Protein AF-A0A7G7WC50-F1 (afdb_monomer_lite)

Organism: NCBI:txid2761579

pLDDT: mean 79.49, std 15.8, range [27.36, 96.06]

Foldseek 3Di:
DPPVVVVVVVVCVFVVVQVLPAAWWWFAFQQAIWIWGDHPFKIWIFGAHLVRHTDPDDIDIDGFDDWGDAPQKIWGKHWDPDPPIWIDTWIWHPRDGQFKIWIADCPPPQTHRDPVVSSVVVNPDPDDGDGFMITHPVNLVVLVVWAALVPADLVLVLQLLLQLLVVLLSVVVSCVVPVPVPDNPRCSLRSSLVSCVVSRHRSSDHPVSVVVSCVVNDDPVRSVVSSVVSNDD

Radius of gyration: 19.56 Å; chains: 1; bounding box: 42×51×47 Å

Secondary structure (DSSP, 8-state):
--HHHHHHHHHHHHHHHHHHT-EEEEEEETTEEEEEEE-SSEEEEEEB-TTSPBPSSPPEEEE-SEEEEETTEEEEEEE-SSTTT-EEEEEEEEEETTTEEEEEE-TTT--BSSHHHHHHHHHH--SPP--EEEEEGGGHHHHHTSBPGGG--HHHHHHHHHHHHHHHHHHHHHHHHHT-TTSHHHHHHHHHHHHHHHTTB-----HHHHHHHHHHH--HHHHHHHHHHHS--

Sequence (233 aa):
MRIVGTILVVLLAHVSQAQGVRGTWYLIHRSGLVQFTIGADSLLSKRLFPDFSPKQEPPTANGYEQIVSVANRQLIISRSRKEPAAYAAVTLFDVVPGRHFKMAWNAPDTTAASVAALVQLHAQDRRPLFGYYYFHHDYIDALRKMKAPETMTKPDFDAFLTQYANRLKESAETFRKYNYGYVAATYNFELLVQALFEQGYNPLQNVRTMETLFKRFYDEQGLEDALKARMKP

Structure (mmCIF, N/CA/C/O backbone):
data_AF-A0A7G7WC50-F1
#
_entry.id   AF-A0A7G7WC50-F1
#
loop_
_atom_site.group_PDB
_atom_site.id
_atom_site.type_symbol
_atom_site.label_atom_id
_atom_site.label_alt_id
_atom_site.label_comp_id
_atom_site.label_asym_id
_atom_site.label_entity_id
_atom_site.label_seq_id
_atom_site.pdbx_PDB_ins_code
_atom_site.Cartn_x
_atom_site.Cartn_y
_atom_site.Cartn_z
_atom_site.occupancy
_atom_site.B_iso_or_equiv
_atom_site.auth_seq_id
_atom_site.auth_comp_id
_atom_site.auth_asym_id
_atom_site.auth_atom_id
_atom_site.pdbx_PDB_model_num
ATOM 1 N N . MET A 1 1 ? 19.553 -36.828 -18.305 1.00 39.88 1 MET A N 1
ATOM 2 C CA . MET A 1 1 ? 18.301 -36.209 -18.809 1.00 39.88 1 MET A CA 1
ATOM 3 C C . MET A 1 1 ? 17.421 -35.576 -17.707 1.00 39.88 1 MET A C 1
ATOM 5 O O . MET A 1 1 ? 16.208 -35.560 -17.837 1.00 39.88 1 MET A O 1
ATOM 9 N N . ARG A 1 2 ? 17.997 -35.011 -16.627 1.00 37.81 2 ARG A N 1
ATOM 10 C CA . ARG A 1 2 ? 17.245 -34.355 -15.524 1.00 37.81 2 ARG A CA 1
ATOM 11 C C . ARG A 1 2 ? 17.432 -32.831 -15.442 1.00 37.81 2 ARG A C 1
ATOM 13 O O . ARG A 1 2 ? 16.717 -32.176 -14.703 1.00 37.81 2 ARG A O 1
ATOM 20 N N . ILE A 1 3 ? 18.357 -32.267 -16.220 1.00 41.16 3 ILE A N 1
ATOM 21 C CA . ILE A 1 3 ? 18.714 -30.836 -16.168 1.00 41.16 3 ILE A CA 1
ATOM 22 C C . ILE A 1 3 ? 17.702 -29.971 -16.946 1.00 41.16 3 ILE A C 1
ATOM 24 O O . ILE A 1 3 ? 17.399 -28.855 -16.539 1.00 41.16 3 ILE A O 1
ATOM 28 N N . VAL A 1 4 ? 17.100 -30.511 -18.013 1.00 37.00 4 VAL A N 1
ATOM 29 C CA . VAL A 1 4 ? 16.141 -29.780 -18.866 1.00 37.00 4 VAL A CA 1
ATOM 30 C C . VAL A 1 4 ? 14.801 -29.536 -18.151 1.00 37.00 4 VAL A C 1
ATOM 32 O O . VAL A 1 4 ? 14.202 -28.479 -18.319 1.00 37.00 4 VAL A O 1
ATOM 35 N N . GLY A 1 5 ? 14.362 -30.464 -17.290 1.00 27.36 5 GLY A N 1
ATOM 36 C CA . GLY A 1 5 ? 13.105 -30.332 -16.541 1.00 27.36 5 GLY A CA 1
ATOM 37 C C . GLY A 1 5 ? 13.142 -29.229 -15.480 1.00 27.36 5 GLY A C 1
ATOM 38 O O . GLY A 1 5 ? 12.196 -28.457 -15.363 1.00 27.36 5 GLY A O 1
ATOM 39 N N . THR A 1 6 ? 14.254 -29.091 -14.752 1.00 39.50 6 THR A N 1
ATOM 40 C CA . THR A 1 6 ? 14.395 -28.059 -13.713 1.00 39.50 6 THR A CA 1
ATOM 41 C C . THR A 1 6 ? 14.490 -26.658 -14.316 1.00 39.50 6 THR A C 1
ATOM 43 O O . THR A 1 6 ? 13.878 -25.731 -13.796 1.00 39.50 6 THR A O 1
ATOM 46 N N . ILE A 1 7 ? 15.183 -26.499 -15.450 1.00 42.09 7 ILE A N 1
ATOM 47 C CA . ILE A 1 7 ? 15.275 -25.213 -16.161 1.00 42.09 7 ILE A CA 1
ATOM 48 C C . ILE A 1 7 ? 13.899 -24.785 -16.694 1.00 42.09 7 ILE A C 1
ATOM 50 O O . ILE A 1 7 ? 13.535 -23.620 -16.553 1.00 42.09 7 ILE A O 1
ATOM 54 N N . LEU A 1 8 ? 13.099 -25.720 -17.224 1.00 29.66 8 LEU A N 1
ATOM 55 C CA . LEU A 1 8 ? 11.753 -25.429 -17.726 1.00 29.66 8 LEU A CA 1
ATOM 56 C C . LEU A 1 8 ? 10.783 -25.027 -16.601 1.00 29.66 8 LEU A C 1
ATOM 58 O O . LEU A 1 8 ? 10.007 -24.093 -16.774 1.00 29.66 8 LEU A O 1
ATOM 62 N N . VAL A 1 9 ? 10.858 -25.673 -15.431 1.00 37.97 9 VAL A N 1
ATOM 63 C CA . VAL A 1 9 ? 10.029 -25.331 -14.258 1.00 37.97 9 VAL A CA 1
ATOM 64 C C . VAL A 1 9 ? 10.443 -23.989 -13.649 1.00 37.97 9 VAL A C 1
ATOM 66 O O . VAL A 1 9 ? 9.578 -23.199 -13.277 1.00 37.97 9 VAL A O 1
ATOM 69 N N . VAL A 1 10 ? 11.743 -23.681 -13.600 1.00 40.81 10 VAL A N 1
ATOM 70 C CA . VAL A 1 10 ? 12.234 -22.373 -13.137 1.00 40.81 10 VAL A CA 1
ATOM 71 C C . VAL A 1 10 ? 11.818 -21.264 -14.109 1.00 40.81 10 VAL A C 1
ATOM 73 O O . VAL A 1 10 ? 11.329 -20.232 -13.658 1.00 40.81 10 VAL A O 1
ATOM 76 N N . LEU A 1 11 ? 11.915 -21.481 -15.426 1.00 31.39 11 LEU A N 1
ATOM 77 C CA . LEU A 1 11 ? 11.440 -20.528 -16.438 1.00 31.39 11 LEU A CA 1
ATOM 78 C C . LEU A 1 11 ? 9.918 -20.337 -16.388 1.00 31.39 11 LEU A C 1
ATOM 80 O O . LEU A 1 11 ? 9.457 -19.199 -16.391 1.00 31.39 11 LEU A O 1
ATOM 84 N N . LEU A 1 12 ? 9.133 -21.411 -16.263 1.00 34.88 12 LEU A N 1
ATOM 85 C CA . LEU A 1 12 ? 7.674 -21.326 -16.126 1.00 34.88 12 LEU A CA 1
ATOM 86 C C . LEU A 1 12 ? 7.254 -20.627 -14.827 1.00 34.88 12 LEU A C 1
ATOM 88 O O . LEU A 1 12 ? 6.297 -19.859 -14.847 1.00 34.88 12 LEU A O 1
ATOM 92 N N . ALA A 1 13 ? 7.983 -20.816 -13.723 1.00 39.16 13 ALA A N 1
ATOM 93 C CA . ALA A 1 13 ? 7.735 -20.097 -12.474 1.00 39.16 13 ALA A CA 1
ATOM 94 C C . ALA A 1 13 ? 8.045 -18.592 -12.594 1.00 39.16 13 ALA A C 1
ATOM 96 O O . ALA A 1 13 ? 7.267 -17.775 -12.108 1.00 39.16 13 ALA A O 1
ATOM 97 N N . HIS A 1 14 ? 9.125 -18.209 -13.289 1.00 40.59 14 HIS A N 1
ATOM 98 C CA . HIS A 1 14 ? 9.469 -16.796 -13.511 1.00 40.59 14 HIS A CA 1
ATOM 99 C C . HIS A 1 14 ? 8.500 -16.108 -14.487 1.00 40.59 14 HIS A C 1
ATOM 101 O O . HIS A 1 14 ? 8.121 -14.956 -14.269 1.00 40.59 14 HIS A O 1
ATOM 107 N N . VAL A 1 15 ? 8.043 -16.816 -15.528 1.00 41.38 15 VAL A N 1
ATOM 108 C CA . VAL A 1 15 ? 7.029 -16.314 -16.474 1.00 41.38 15 VAL A CA 1
ATOM 109 C C . VAL A 1 15 ? 5.650 -16.221 -15.808 1.00 41.38 15 VAL A C 1
ATOM 111 O O . VAL A 1 15 ? 4.955 -15.222 -15.986 1.00 41.38 15 VAL A O 1
ATOM 114 N N . SER A 1 16 ? 5.278 -17.206 -14.985 1.00 44.69 16 SER A N 1
ATOM 115 C CA . SER A 1 16 ? 4.035 -17.214 -14.197 1.00 44.69 16 SER A CA 1
ATOM 116 C C . SER A 1 16 ? 3.982 -16.061 -13.193 1.00 44.69 16 SER A C 1
ATOM 118 O O . SER A 1 16 ? 2.979 -15.354 -13.109 1.00 44.69 16 SER A O 1
ATOM 120 N N . GLN A 1 17 ? 5.083 -15.790 -12.485 1.00 49.41 17 GLN A N 1
ATOM 121 C CA . GLN A 1 17 ? 5.139 -14.673 -11.544 1.00 49.41 17 GLN A CA 1
ATOM 122 C C . GLN A 1 17 ? 5.019 -13.316 -12.249 1.00 49.41 17 GLN A C 1
ATOM 124 O O . GLN A 1 17 ? 4.295 -12.448 -11.761 1.00 49.41 17 GLN A O 1
ATOM 129 N N . ALA A 1 18 ? 5.665 -13.127 -13.405 1.00 51.75 18 ALA A N 1
ATOM 130 C CA . ALA A 1 18 ? 5.515 -11.900 -14.193 1.00 51.75 18 ALA A CA 1
ATOM 131 C C . ALA A 1 18 ? 4.087 -11.731 -14.754 1.00 51.75 18 ALA A C 1
ATOM 133 O O . ALA A 1 18 ? 3.602 -10.605 -14.864 1.00 51.75 18 ALA A O 1
ATOM 134 N N . GLN A 1 19 ? 3.388 -12.829 -15.071 1.00 58.03 19 GLN A N 1
ATOM 135 C CA . GLN A 1 19 ? 1.961 -12.792 -15.410 1.00 58.03 19 GLN A CA 1
ATOM 136 C C . GLN A 1 19 ? 1.075 -12.475 -14.196 1.00 58.03 19 GLN A C 1
ATOM 138 O O . GLN A 1 19 ? 0.072 -11.789 -14.358 1.00 58.03 19 GLN A O 1
ATOM 143 N N . GLY A 1 20 ? 1.463 -12.899 -12.990 1.00 70.19 20 GLY A N 1
ATOM 144 C CA . GLY A 1 20 ? 0.668 -12.743 -11.767 1.00 70.19 20 GLY A CA 1
ATOM 145 C C . GLY A 1 20 ? 0.432 -11.302 -11.299 1.00 70.19 20 GLY A C 1
ATOM 146 O O . GLY A 1 20 ? -0.484 -11.077 -10.510 1.00 70.19 20 GLY A O 1
ATOM 147 N N . VAL A 1 21 ? 1.223 -10.334 -11.778 1.00 82.38 21 VAL A N 1
ATOM 148 C CA . VAL A 1 21 ? 1.054 -8.899 -11.464 1.00 82.38 21 VAL A CA 1
ATOM 149 C C . VAL A 1 21 ? 0.524 -8.066 -12.626 1.00 82.38 21 VAL A C 1
ATOM 151 O O . VAL A 1 21 ? 0.188 -6.897 -12.439 1.00 82.38 21 VAL A O 1
ATOM 154 N N . ARG A 1 22 ? 0.410 -8.637 -13.828 1.00 88.19 22 ARG A N 1
ATOM 155 C CA . ARG A 1 22 ? -0.274 -7.957 -14.934 1.00 88.19 22 ARG A CA 1
ATOM 156 C C . ARG A 1 22 ? -1.768 -7.882 -14.637 1.00 88.19 22 ARG A C 1
ATOM 158 O O . ARG A 1 22 ? -2.330 -8.795 -14.045 1.00 88.19 22 ARG A O 1
ATOM 165 N N . GLY A 1 23 ? -2.407 -6.797 -15.062 1.00 89.94 23 GLY A N 1
ATOM 166 C CA . GLY A 1 23 ? -3.840 -6.582 -14.854 1.00 89.94 23 GLY A CA 1
ATOM 167 C C . GLY A 1 23 ? -4.163 -5.236 -14.221 1.00 89.94 23 GLY A C 1
ATOM 168 O O . GLY A 1 23 ? -3.321 -4.335 -14.173 1.00 89.94 23 GLY A O 1
ATOM 169 N N . THR A 1 24 ? -5.409 -5.101 -13.771 1.00 91.62 24 THR A N 1
ATOM 170 C CA . THR A 1 24 ? -5.940 -3.882 -13.157 1.00 91.62 24 THR A CA 1
ATOM 171 C C . THR A 1 24 ? -5.980 -4.014 -11.639 1.00 91.62 24 THR A C 1
ATOM 173 O O . THR A 1 24 ? -6.512 -4.976 -11.081 1.00 91.62 24 THR A O 1
ATOM 176 N N . TRP A 1 25 ? -5.422 -3.003 -10.985 1.00 92.69 25 TRP A N 1
ATOM 177 C CA . TRP A 1 25 ? -5.183 -2.926 -9.555 1.00 92.69 25 TRP A CA 1
ATOM 178 C C . TRP A 1 25 ? -5.684 -1.596 -9.008 1.00 92.69 25 TRP A C 1
ATOM 180 O O . TRP A 1 25 ? -5.671 -0.584 -9.709 1.00 92.69 25 TRP A O 1
ATOM 190 N N . TYR A 1 26 ? -6.079 -1.577 -7.743 1.00 90.56 26 TYR A N 1
ATOM 191 C CA . TYR A 1 26 ? -6.589 -0.390 -7.076 1.00 90.56 26 TYR A CA 1
ATOM 192 C C . TYR A 1 26 ? -5.798 -0.098 -5.809 1.00 90.56 26 TYR A C 1
ATOM 194 O O . TYR A 1 26 ? -5.688 -0.940 -4.920 1.00 90.56 26 TYR A O 1
ATOM 202 N N . LEU A 1 27 ? -5.278 1.122 -5.740 1.00 88.56 27 LEU A N 1
ATOM 203 C CA . LEU A 1 27 ? -4.700 1.725 -4.550 1.00 88.56 27 LEU A CA 1
ATOM 204 C C . LEU A 1 27 ? -5.774 2.544 -3.830 1.00 88.56 27 LEU A C 1
ATOM 206 O O . LEU A 1 27 ? -6.443 3.375 -4.451 1.00 88.56 27 LEU A O 1
ATOM 210 N N . ILE A 1 28 ? -5.888 2.363 -2.517 1.00 83.12 28 ILE A N 1
ATOM 211 C CA . ILE A 1 28 ? -6.703 3.221 -1.657 1.00 83.12 28 ILE A CA 1
ATOM 212 C C . ILE A 1 28 ? -5.857 4.410 -1.212 1.00 83.12 28 ILE A C 1
ATOM 214 O O . ILE A 1 28 ? -4.776 4.255 -0.661 1.00 83.12 28 ILE A O 1
ATOM 218 N N . HIS A 1 29 ? -6.345 5.619 -1.456 1.00 78.12 29 HIS A N 1
ATOM 219 C CA . HIS A 1 29 ? -5.661 6.857 -1.115 1.00 78.12 29 HIS A CA 1
ATOM 220 C C . HIS A 1 29 ? -6.586 7.768 -0.304 1.00 78.12 29 HIS A C 1
ATOM 222 O O . HIS A 1 29 ? -7.811 7.693 -0.395 1.00 78.12 29 HIS A O 1
ATOM 228 N N . ARG A 1 30 ? -6.010 8.708 0.458 1.00 74.25 30 ARG A N 1
ATOM 229 C CA . ARG A 1 30 ? -6.777 9.629 1.323 1.00 74.25 30 ARG A CA 1
ATOM 230 C C . ARG A 1 30 ? -7.891 10.392 0.596 1.00 74.25 30 ARG A C 1
ATOM 232 O O . ARG A 1 30 ? -8.866 10.807 1.211 1.00 74.25 30 ARG A O 1
ATOM 239 N N . SER A 1 31 ? -7.725 10.618 -0.706 1.00 68.31 31 SER A N 1
ATOM 240 C CA . SER A 1 31 ? -8.633 11.397 -1.553 1.00 68.31 31 SER A CA 1
ATOM 241 C C . SER A 1 31 ? -9.504 10.550 -2.488 1.00 68.31 31 SER A C 1
ATOM 243 O O . SER A 1 31 ? -10.194 11.119 -3.333 1.00 68.31 31 SER A O 1
ATOM 245 N N . GLY A 1 32 ? -9.468 9.220 -2.370 1.00 73.56 32 GLY A N 1
ATOM 246 C CA . GLY A 1 32 ? -10.209 8.304 -3.234 1.00 73.56 32 GLY A CA 1
ATOM 247 C C . GLY A 1 32 ? -9.354 7.133 -3.700 1.00 73.56 32 GLY A C 1
ATOM 248 O O . GLY A 1 32 ? -8.380 6.759 -3.056 1.00 73.56 32 GLY A O 1
ATOM 249 N N . LEU A 1 33 ? -9.715 6.550 -4.836 1.00 82.62 33 LEU A N 1
ATOM 250 C CA . LEU A 1 33 ? -9.055 5.360 -5.360 1.00 82.62 33 LEU A CA 1
ATOM 251 C C . LEU A 1 33 ? -8.182 5.730 -6.557 1.00 82.62 33 LEU A C 1
ATOM 253 O O . LEU A 1 33 ? -8.509 6.626 -7.337 1.00 82.62 33 LEU A O 1
ATOM 257 N N . VAL A 1 34 ? -7.066 5.032 -6.721 1.00 85.12 34 VAL A N 1
ATOM 258 C CA . VAL A 1 34 ? -6.235 5.144 -7.919 1.00 85.12 34 VAL A CA 1
ATOM 259 C C . VAL A 1 34 ? -6.191 3.785 -8.591 1.00 85.12 34 VAL A C 1
ATOM 261 O O . VAL A 1 34 ? -5.740 2.807 -8.002 1.00 85.12 34 VAL A O 1
ATOM 264 N N . GLN A 1 35 ? -6.667 3.724 -9.829 1.00 88.25 35 GLN A N 1
ATOM 265 C CA . GLN A 1 35 ? -6.516 2.556 -10.677 1.00 88.25 35 GLN A CA 1
ATOM 266 C C . GLN A 1 35 ? -5.116 2.547 -11.276 1.00 88.25 35 GLN A C 1
ATOM 268 O O . GLN A 1 35 ? -4.676 3.542 -11.851 1.00 88.25 35 GLN A O 1
ATOM 273 N N . PHE A 1 36 ? -4.460 1.400 -11.207 1.00 87.75 36 PHE A N 1
ATOM 274 C CA . PHE A 1 36 ? -3.221 1.110 -11.899 1.00 87.75 36 PHE A CA 1
ATOM 275 C C . PHE A 1 36 ? -3.422 -0.095 -12.804 1.00 87.75 36 PHE A C 1
ATOM 277 O O . PHE A 1 36 ? -3.982 -1.103 -12.391 1.00 87.75 36 PHE A O 1
ATOM 284 N N . THR A 1 37 ? -2.993 -0.002 -14.055 1.00 89.62 37 THR A N 1
ATOM 285 C CA . THR A 1 37 ? -2.972 -1.142 -14.974 1.00 89.62 37 THR A CA 1
ATOM 286 C C . THR A 1 37 ? -1.532 -1.447 -15.337 1.00 89.62 37 THR A C 1
ATOM 288 O O . THR A 1 37 ? -0.836 -0.588 -15.878 1.00 89.62 37 THR A O 1
ATOM 291 N N . ILE A 1 38 ? -1.093 -2.658 -15.005 1.00 87.50 38 ILE A N 1
ATOM 292 C CA . ILE A 1 38 ? 0.234 -3.175 -15.335 1.00 87.50 38 ILE A CA 1
ATOM 293 C C . ILE A 1 38 ? 0.089 -3.973 -16.631 1.00 87.50 38 ILE A C 1
ATOM 295 O O . ILE A 1 38 ? -0.429 -5.092 -16.630 1.00 87.50 38 ILE A O 1
ATOM 299 N N . GLY A 1 39 ? 0.482 -3.348 -17.741 1.00 85.94 39 GLY A N 1
ATOM 300 C CA . GLY A 1 39 ? 0.453 -3.921 -19.084 1.00 85.94 39 GLY A CA 1
ATOM 301 C C . GLY A 1 39 ? 1.707 -4.733 -19.410 1.00 85.94 39 GLY A C 1
ATOM 302 O O . GLY A 1 39 ? 2.471 -5.111 -18.521 1.00 85.94 39 GLY A O 1
ATOM 303 N N . ALA A 1 40 ? 1.927 -5.001 -20.699 1.00 85.00 40 ALA A N 1
ATOM 304 C CA . ALA A 1 40 ? 3.103 -5.733 -21.180 1.00 85.00 40 ALA A CA 1
ATOM 305 C C . ALA A 1 40 ? 4.399 -4.903 -21.153 1.00 85.00 40 ALA A C 1
ATOM 307 O O . ALA A 1 40 ? 5.471 -5.480 -20.996 1.00 85.00 40 ALA A O 1
ATOM 308 N N . ASP A 1 41 ? 4.277 -3.583 -21.283 1.00 82.62 41 ASP A N 1
ATOM 309 C CA . ASP A 1 41 ? 5.370 -2.611 -21.434 1.00 82.62 41 ASP A CA 1
ATOM 310 C C . ASP A 1 41 ? 5.064 -1.248 -20.778 1.00 82.62 41 ASP A C 1
ATOM 312 O O . ASP A 1 41 ? 5.842 -0.298 -20.870 1.00 82.62 41 ASP A O 1
ATOM 316 N N . SER A 1 42 ? 3.908 -1.116 -20.127 1.00 82.81 42 SER A N 1
ATOM 317 C CA . SER A 1 42 ? 3.432 0.155 -19.590 1.00 82.81 42 SER A CA 1
ATOM 318 C C . SER A 1 42 ? 2.731 0.012 -18.241 1.00 82.81 42 SER A C 1
ATOM 320 O O . SER A 1 42 ? 2.104 -1.000 -17.922 1.00 82.81 42 SER A O 1
ATOM 322 N N . LEU A 1 43 ? 2.850 1.070 -17.441 1.00 83.19 43 LEU A N 1
ATOM 323 C CA . LEU A 1 43 ? 2.078 1.323 -16.233 1.00 83.19 43 LEU A CA 1
ATOM 324 C C . LEU A 1 43 ? 1.123 2.478 -16.517 1.00 83.19 43 LEU A C 1
ATOM 326 O O . LEU A 1 43 ? 1.552 3.620 -16.703 1.00 83.19 43 LEU A O 1
ATOM 330 N N . LEU A 1 44 ? -0.171 2.183 -16.542 1.00 84.75 44 LEU A N 1
ATOM 331 C CA . LEU A 1 44 ? -1.217 3.192 -16.674 1.00 84.75 44 LEU A CA 1
ATOM 332 C C . LEU A 1 44 ? -1.766 3.514 -15.294 1.00 84.75 44 LEU A C 1
ATOM 334 O O . LEU A 1 44 ? -2.099 2.602 -14.544 1.00 84.75 44 LEU A O 1
ATOM 338 N N . SER A 1 45 ? -1.903 4.794 -14.967 1.00 84.12 45 SER A N 1
ATOM 339 C CA . SER A 1 45 ? -2.536 5.238 -13.725 1.00 84.12 45 SER A CA 1
ATOM 340 C C . SER A 1 45 ? -3.701 6.171 -14.021 1.00 84.12 45 SER A C 1
ATOM 342 O O . SER A 1 45 ? -3.613 7.040 -14.888 1.00 84.12 45 SER A O 1
ATOM 344 N N . LYS A 1 46 ? -4.810 5.982 -13.307 1.00 83.06 46 LYS A N 1
ATOM 345 C CA . LYS A 1 46 ? -6.017 6.796 -13.439 1.00 83.06 46 LYS A CA 1
ATOM 346 C C . LYS A 1 46 ? -6.629 7.038 -12.069 1.00 83.06 46 LYS A C 1
ATOM 348 O O . LYS A 1 46 ? -6.864 6.099 -11.312 1.00 83.06 46 LYS A O 1
ATOM 353 N N . ARG A 1 47 ? -6.914 8.298 -11.746 1.00 80.12 47 ARG A N 1
ATOM 354 C CA . ARG A 1 47 ? -7.644 8.639 -10.521 1.00 80.12 47 ARG A CA 1
ATOM 355 C C . ARG A 1 47 ? -9.123 8.308 -10.681 1.00 80.12 47 ARG A C 1
ATOM 357 O O . ARG A 1 47 ? -9.740 8.641 -11.694 1.00 80.12 47 ARG A O 1
ATOM 364 N N . LEU A 1 48 ? -9.687 7.694 -9.656 1.00 72.81 48 LEU A N 1
ATOM 365 C CA . LEU A 1 48 ? -11.108 7.416 -9.542 1.00 72.81 48 LEU A CA 1
ATOM 366 C C . LEU A 1 48 ? -11.723 8.311 -8.456 1.00 72.81 48 LEU A C 1
ATOM 368 O O . LEU A 1 48 ? -11.033 8.879 -7.604 1.00 72.81 48 LEU A O 1
ATOM 372 N N . PHE A 1 49 ? -13.039 8.440 -8.500 1.00 69.50 49 PHE A N 1
ATOM 373 C CA . PHE A 1 49 ? -13.884 8.909 -7.417 1.00 69.50 49 PHE A CA 1
ATOM 374 C C . PHE A 1 49 ? -13.909 7.874 -6.269 1.00 69.50 49 PHE A C 1
ATOM 376 O O . PHE A 1 49 ? -13.412 6.752 -6.425 1.00 69.50 49 PHE A O 1
ATOM 383 N N . PRO A 1 50 ? -14.463 8.226 -5.093 1.00 66.44 50 PRO A N 1
ATOM 384 C CA . PRO A 1 50 ? -14.582 7.304 -3.958 1.00 66.44 50 PRO A CA 1
ATOM 385 C C . PRO A 1 50 ? -15.392 6.020 -4.234 1.00 66.44 50 PRO A C 1
ATOM 387 O O . PRO A 1 50 ? -15.371 5.109 -3.416 1.00 66.44 50 PRO A O 1
ATOM 390 N N . ASP A 1 51 ? -16.095 5.941 -5.363 1.00 65.19 51 ASP A N 1
ATOM 391 C CA . ASP A 1 51 ? -16.989 4.858 -5.787 1.00 65.19 51 ASP A CA 1
ATOM 392 C C . ASP A 1 51 ? -16.440 4.046 -6.982 1.00 65.19 51 ASP A C 1
ATOM 394 O O . ASP A 1 51 ? -17.202 3.392 -7.686 1.00 65.19 51 ASP A O 1
ATOM 398 N N . PHE A 1 52 ? -15.120 4.063 -7.216 1.00 67.69 52 PHE A N 1
ATOM 399 C CA . PHE A 1 52 ? -14.437 3.442 -8.371 1.00 67.69 52 PHE A CA 1
ATOM 400 C C . PHE A 1 52 ? -14.806 4.037 -9.741 1.00 67.69 52 PHE A C 1
ATOM 402 O O . PHE A 1 52 ? -14.249 3.621 -10.760 1.00 67.69 52 PHE A O 1
ATOM 409 N N . SER A 1 53 ? -15.666 5.054 -9.793 1.00 69.56 53 SER A N 1
ATOM 410 C CA . SER A 1 53 ? -15.970 5.754 -11.036 1.00 69.56 53 SER A CA 1
ATOM 411 C C . SER A 1 53 ? -14.745 6.560 -11.485 1.00 69.56 53 SER A C 1
ATOM 413 O O . SER A 1 53 ? -14.138 7.258 -10.678 1.00 69.56 53 SER A O 1
ATOM 415 N N . PRO A 1 54 ? -14.313 6.511 -12.749 1.00 60.50 54 PRO A N 1
ATOM 416 C CA . PRO A 1 54 ? -13.166 7.292 -13.199 1.00 60.50 54 PRO A CA 1
ATOM 417 C C . PRO A 1 54 ? -13.415 8.805 -13.132 1.00 60.50 54 PRO A C 1
ATOM 419 O O . PRO A 1 54 ? -14.473 9.275 -13.546 1.00 60.50 54 PRO A O 1
ATOM 422 N N . LYS A 1 55 ? -12.413 9.593 -12.711 1.00 62.22 55 LYS A N 1
ATOM 423 C CA . LYS A 1 55 ? -12.419 11.040 -12.990 1.00 62.22 55 LYS A CA 1
ATOM 424 C C . LYS A 1 55 ? -12.270 11.284 -14.496 1.00 62.22 55 LYS A C 1
ATOM 426 O O . LYS A 1 55 ? -11.710 10.452 -15.211 1.00 62.22 55 LYS A O 1
ATOM 431 N N . GLN A 1 56 ? -12.701 12.461 -14.956 1.00 60.59 56 GLN A N 1
ATOM 432 C CA . GLN A 1 56 ? -12.477 12.941 -16.330 1.00 60.59 56 GLN A CA 1
ATOM 433 C C . GLN A 1 56 ? -10.989 13.196 -16.661 1.00 60.59 56 GLN A C 1
ATOM 435 O O . GLN A 1 56 ? -10.670 13.590 -17.778 1.00 60.59 56 GLN A O 1
ATOM 440 N N . GLU A 1 57 ? -10.067 12.973 -15.719 1.00 63.69 57 GLU A N 1
ATOM 441 C CA . GLU A 1 57 ? -8.633 13.092 -15.978 1.00 63.69 57 GLU A CA 1
ATOM 442 C C . GLU A 1 57 ? -8.162 11.948 -16.904 1.00 63.69 57 GLU A C 1
ATOM 444 O O . GLU A 1 57 ? -8.459 10.772 -16.636 1.00 63.69 57 GLU A O 1
ATOM 449 N N . PRO A 1 58 ? -7.438 12.258 -17.997 1.00 68.19 58 PRO A N 1
ATOM 450 C CA . PRO A 1 58 ? -6.875 11.238 -18.870 1.00 68.19 58 PRO A CA 1
ATOM 451 C C . PRO A 1 58 ? -5.860 10.376 -18.101 1.00 68.19 58 PRO A C 1
ATOM 453 O O . PRO A 1 58 ? -5.189 10.872 -17.193 1.00 68.19 58 PRO A O 1
ATOM 456 N N . PRO A 1 59 ? -5.741 9.077 -18.430 1.00 75.44 59 PRO A N 1
ATOM 457 C CA . PRO A 1 59 ? -4.779 8.205 -17.773 1.00 75.44 59 PRO A CA 1
ATOM 458 C C . PRO A 1 59 ? -3.345 8.668 -18.052 1.00 75.44 59 PRO A C 1
ATOM 460 O O . PRO A 1 59 ? -2.990 8.978 -19.190 1.00 75.44 59 PRO A O 1
ATOM 463 N N . THR A 1 60 ? -2.502 8.651 -17.023 1.00 76.06 60 THR A N 1
ATOM 464 C CA . THR A 1 60 ? -1.063 8.886 -17.172 1.00 76.06 60 THR A CA 1
ATOM 465 C C . THR A 1 60 ? -0.381 7.557 -17.459 1.00 76.06 60 THR A C 1
ATOM 467 O O . THR A 1 60 ? -0.459 6.636 -16.641 1.00 76.06 60 THR A O 1
ATOM 470 N N . ALA A 1 61 ? 0.296 7.468 -18.602 1.00 80.38 61 ALA A N 1
ATOM 471 C CA . ALA A 1 61 ? 1.063 6.301 -19.013 1.00 80.38 61 ALA A CA 1
ATOM 472 C C . ALA A 1 61 ? 2.560 6.522 -18.780 1.00 80.38 61 ALA A C 1
ATOM 474 O O . ALA A 1 61 ? 3.127 7.514 -19.238 1.00 80.38 61 ALA A O 1
ATOM 475 N N . ASN A 1 62 ? 3.205 5.572 -18.109 1.00 76.62 62 ASN A N 1
ATOM 476 C CA . ASN A 1 62 ? 4.658 5.482 -18.039 1.00 76.62 62 ASN A CA 1
ATOM 477 C C . ASN A 1 62 ? 5.100 4.162 -18.675 1.00 76.62 62 ASN A C 1
ATOM 479 O O . ASN A 1 62 ? 4.616 3.101 -18.283 1.00 76.62 62 ASN A O 1
ATOM 483 N N . GLY A 1 63 ? 6.007 4.228 -19.649 1.00 80.88 63 GLY A N 1
ATOM 484 C CA . GLY A 1 63 ? 6.630 3.034 -20.221 1.00 80.88 63 GLY A CA 1
ATOM 485 C C . GLY A 1 63 ? 7.634 2.405 -19.254 1.00 80.88 63 GLY A C 1
ATOM 486 O O . GLY A 1 63 ? 8.242 3.101 -18.434 1.00 80.88 63 GLY A O 1
ATOM 487 N N . TYR A 1 64 ? 7.820 1.095 -19.365 1.00 85.44 64 TYR A N 1
ATOM 488 C CA . TYR A 1 64 ? 8.864 0.348 -18.676 1.00 85.44 64 TYR A CA 1
ATOM 489 C C . TYR A 1 64 ? 9.589 -0.586 -19.658 1.00 85.44 64 TYR A C 1
ATOM 491 O O . TYR A 1 64 ? 9.066 -0.929 -20.710 1.00 85.44 64 TYR A O 1
ATOM 499 N N . GLU A 1 65 ? 10.811 -0.989 -19.318 1.00 88.31 65 GLU A N 1
ATOM 500 C CA . GLU A 1 65 ? 11.655 -1.866 -20.141 1.00 88.31 65 GLU A CA 1
ATOM 501 C C . GLU A 1 65 ? 11.348 -3.346 -19.890 1.00 88.31 65 GLU A C 1
ATOM 503 O O . GLU A 1 65 ? 11.169 -4.122 -20.821 1.00 88.31 65 GLU A O 1
ATOM 508 N N . GLN A 1 66 ? 11.311 -3.754 -18.616 1.00 89.25 66 GLN A N 1
ATOM 509 C CA . GLN A 1 66 ? 11.029 -5.137 -18.229 1.00 89.25 66 GLN A CA 1
ATOM 510 C C . GLN A 1 66 ? 10.576 -5.267 -16.771 1.00 89.25 66 GLN A C 1
ATOM 512 O O . GLN A 1 66 ? 10.809 -4.378 -15.948 1.00 89.25 66 GLN A O 1
ATOM 517 N N . ILE A 1 67 ? 9.975 -6.417 -16.455 1.00 89.50 67 ILE A N 1
ATOM 518 C CA . ILE A 1 67 ? 9.697 -6.861 -15.086 1.00 89.50 67 ILE A CA 1
ATOM 519 C C . ILE A 1 67 ? 10.670 -7.991 -14.744 1.00 89.50 67 ILE A C 1
ATOM 521 O O . ILE A 1 67 ? 10.729 -8.990 -15.458 1.00 89.50 67 ILE A O 1
ATOM 525 N N . VAL A 1 68 ? 11.417 -7.848 -13.648 1.00 89.38 68 VAL A N 1
ATOM 526 C CA . VAL A 1 68 ? 12.413 -8.834 -13.197 1.00 89.38 68 VAL A CA 1
ATOM 527 C C . VAL A 1 68 ? 12.075 -9.307 -11.790 1.00 89.38 68 VAL A C 1
ATOM 529 O O . VAL A 1 68 ? 11.843 -8.492 -10.903 1.00 89.38 68 VAL A O 1
ATOM 532 N N . SER A 1 69 ? 12.079 -10.619 -11.558 1.00 88.62 69 SER A N 1
ATOM 533 C CA . SER A 1 69 ? 11.906 -11.173 -10.209 1.00 88.62 69 SER A CA 1
ATOM 534 C C . SER A 1 69 ? 13.252 -11.244 -9.486 1.00 88.62 69 SER A C 1
ATOM 536 O O . SER A 1 69 ? 14.237 -11.719 -10.049 1.00 88.62 69 SER A O 1
ATOM 538 N N . VAL A 1 70 ? 13.299 -10.768 -8.242 1.00 86.75 70 VAL A N 1
ATOM 539 C CA . VAL A 1 70 ? 14.493 -10.763 -7.388 1.00 86.75 70 VAL A CA 1
ATOM 540 C C . VAL A 1 70 ? 14.098 -11.224 -5.989 1.00 86.75 70 VAL A C 1
ATOM 542 O O . VAL A 1 70 ? 13.450 -10.491 -5.243 1.00 86.75 70 VAL A O 1
ATOM 545 N N . ALA A 1 71 ? 14.500 -12.443 -5.622 1.00 82.88 71 ALA A N 1
ATOM 546 C CA . ALA A 1 71 ? 14.073 -13.103 -4.385 1.00 82.88 71 ALA A CA 1
ATOM 547 C C . ALA A 1 71 ? 12.533 -13.122 -4.249 1.00 82.88 71 ALA A C 1
ATOM 549 O O . ALA A 1 71 ? 11.853 -13.668 -5.110 1.00 82.88 71 ALA A O 1
ATOM 550 N N . ASN A 1 72 ? 11.978 -12.531 -3.187 1.00 81.00 72 ASN A N 1
ATOM 551 C CA . ASN A 1 72 ? 10.535 -12.423 -2.939 1.00 81.00 72 ASN A CA 1
ATOM 552 C C . ASN A 1 72 ? 9.918 -11.108 -3.460 1.00 81.00 72 ASN A C 1
ATOM 554 O O . ASN A 1 72 ? 8.868 -10.681 -2.980 1.00 81.00 72 ASN A O 1
ATOM 558 N N . ARG A 1 73 ? 10.594 -10.434 -4.396 1.00 87.56 73 ARG A N 1
ATOM 559 C CA . ARG A 1 73 ? 10.217 -9.122 -4.930 1.00 87.56 73 ARG A CA 1
ATOM 560 C C . ARG A 1 73 ? 10.146 -9.171 -6.450 1.00 87.56 73 ARG A C 1
ATOM 562 O O . ARG A 1 73 ? 10.829 -9.973 -7.087 1.00 87.56 73 ARG A O 1
ATOM 569 N N . GLN A 1 74 ? 9.388 -8.256 -7.036 1.00 90.12 74 GLN A N 1
ATOM 570 C CA . GLN A 1 74 ? 9.415 -7.995 -8.472 1.00 90.12 74 GLN A CA 1
ATOM 571 C C . GLN A 1 74 ? 9.779 -6.541 -8.725 1.00 90.12 74 GLN A C 1
ATOM 573 O O . GLN A 1 74 ? 9.274 -5.639 -8.067 1.00 90.12 74 GLN A O 1
ATOM 578 N N . LEU A 1 75 ? 10.675 -6.311 -9.672 1.00 89.06 75 LEU A N 1
ATOM 579 C CA . LEU A 1 75 ? 11.145 -4.995 -10.065 1.00 89.06 75 LEU A CA 1
ATOM 580 C C . LEU A 1 75 ? 10.503 -4.637 -11.396 1.00 89.06 75 LEU A C 1
ATOM 582 O O . LEU A 1 75 ? 10.724 -5.340 -12.379 1.00 89.06 75 LEU A O 1
ATOM 586 N N . ILE A 1 76 ? 9.748 -3.544 -11.439 1.00 89.19 76 ILE A N 1
ATOM 587 C CA . ILE A 1 76 ? 9.328 -2.931 -12.699 1.00 89.19 76 ILE A CA 1
ATOM 588 C C . ILE A 1 76 ? 10.390 -1.896 -13.060 1.00 89.19 76 ILE A C 1
ATOM 590 O O . ILE A 1 76 ? 10.536 -0.889 -12.364 1.00 89.19 76 ILE A O 1
ATOM 594 N N . ILE A 1 77 ? 11.162 -2.176 -14.108 1.00 88.50 77 ILE A N 1
ATOM 595 C CA . ILE A 1 77 ? 12.359 -1.414 -14.470 1.00 88.50 77 ILE A CA 1
ATOM 596 C C . ILE A 1 77 ? 12.043 -0.467 -15.621 1.00 88.50 77 ILE A C 1
ATOM 598 O O . ILE A 1 77 ? 11.582 -0.904 -16.671 1.00 88.50 77 ILE A O 1
ATOM 602 N N . SER A 1 78 ? 12.346 0.817 -15.455 1.00 87.50 78 SER A N 1
ATOM 603 C CA . SER A 1 78 ? 12.143 1.870 -16.458 1.00 87.50 78 SER A CA 1
ATOM 604 C C . SER A 1 78 ? 13.415 2.687 -16.673 1.00 87.50 78 SER A C 1
ATOM 606 O O . SER A 1 78 ? 14.214 2.846 -15.744 1.00 87.50 78 SER A O 1
ATOM 608 N N . ARG A 1 79 ? 13.585 3.284 -17.859 1.00 85.62 79 ARG A N 1
ATOM 609 C CA . ARG A 1 79 ? 14.635 4.293 -18.067 1.00 85.62 79 ARG A CA 1
ATOM 610 C C . ARG A 1 79 ? 14.346 5.546 -17.242 1.00 85.62 79 ARG A C 1
ATOM 612 O O . ARG A 1 79 ? 13.245 6.094 -17.271 1.00 85.62 79 ARG A O 1
ATOM 619 N N . SER A 1 80 ? 15.354 6.001 -16.511 1.00 76.94 80 SER A N 1
ATOM 620 C CA . SER A 1 80 ? 15.370 7.298 -15.849 1.00 76.94 80 SER A CA 1
ATOM 621 C C . SER A 1 80 ? 15.377 8.408 -16.896 1.00 76.94 80 SER A C 1
ATOM 623 O O . SER A 1 80 ? 16.060 8.308 -17.911 1.00 76.94 80 SER A O 1
ATOM 625 N N . ARG A 1 81 ? 14.651 9.495 -16.619 1.00 71.06 81 ARG A N 1
ATOM 626 C CA . ARG A 1 81 ? 14.680 10.721 -17.434 1.00 71.06 81 ARG A CA 1
ATOM 627 C C . ARG A 1 81 ? 15.865 11.642 -17.097 1.00 71.06 81 ARG A C 1
ATOM 629 O O . ARG A 1 81 ? 15.946 12.734 -17.642 1.00 71.06 81 ARG A O 1
ATOM 636 N N . LYS A 1 82 ? 16.723 11.256 -16.145 1.00 67.75 82 LYS A N 1
ATOM 637 C CA . LYS A 1 82 ? 17.905 12.029 -15.728 1.00 67.75 82 LYS A CA 1
ATOM 638 C C . LYS A 1 82 ? 19.125 11.638 -16.566 1.00 67.75 82 LYS A C 1
ATOM 640 O O . LYS A 1 82 ? 19.279 10.461 -16.879 1.00 67.75 82 LYS A O 1
ATOM 645 N N . GLU A 1 83 ? 19.985 12.614 -16.849 1.00 61.66 83 GLU A N 1
ATOM 646 C CA . GLU A 1 83 ? 21.289 12.417 -17.493 1.00 61.66 83 GLU A CA 1
ATOM 647 C C . GLU A 1 83 ? 22.405 12.170 -16.451 1.00 61.66 83 GLU A C 1
ATOM 649 O O . GLU A 1 83 ? 22.390 12.824 -15.401 1.00 61.66 83 GLU A O 1
ATOM 654 N N . PRO A 1 84 ? 23.384 11.276 -16.718 1.00 73.00 84 PRO A N 1
ATOM 655 C CA . PRO A 1 84 ? 23.416 10.336 -17.843 1.00 73.00 84 PRO A CA 1
ATOM 656 C C . PRO A 1 84 ? 22.298 9.290 -17.728 1.00 73.00 84 PRO A C 1
ATOM 658 O O . PRO A 1 84 ? 21.892 8.940 -16.616 1.00 73.00 84 PRO A O 1
ATOM 661 N N . ALA A 1 85 ? 21.820 8.789 -18.872 1.00 69.12 85 ALA A N 1
ATOM 662 C CA . ALA A 1 85 ? 20.768 7.775 -18.927 1.00 69.12 85 ALA A CA 1
ATOM 663 C C . ALA A 1 85 ? 21.026 6.624 -17.933 1.00 69.12 85 ALA A C 1
ATOM 665 O O . ALA A 1 85 ? 22.047 5.937 -17.985 1.00 69.12 85 ALA A O 1
ATOM 666 N N . ALA A 1 86 ? 20.072 6.413 -17.029 1.00 84.81 86 ALA A N 1
ATOM 667 C CA . ALA A 1 86 ? 20.123 5.397 -15.981 1.00 84.81 86 ALA A CA 1
ATOM 668 C C . ALA A 1 86 ? 18.834 4.566 -15.972 1.00 84.81 86 ALA A C 1
ATOM 670 O O . ALA A 1 86 ? 17.861 4.892 -16.648 1.00 84.81 86 ALA A O 1
ATOM 671 N N . TYR A 1 87 ? 18.797 3.509 -15.170 1.00 85.62 87 TYR A N 1
ATOM 672 C CA . TYR A 1 87 ? 17.622 2.671 -14.946 1.00 85.62 87 TYR A CA 1
ATOM 673 C C . TYR A 1 87 ? 17.128 2.851 -13.523 1.00 85.62 87 TYR A C 1
ATOM 675 O O . TYR A 1 87 ? 17.937 2.855 -12.601 1.00 85.62 87 TYR A O 1
ATOM 683 N N . ALA A 1 88 ? 15.816 2.967 -13.357 1.00 84.81 88 ALA A N 1
ATOM 684 C CA . ALA A 1 88 ? 15.143 3.006 -12.067 1.00 84.81 88 ALA A CA 1
ATOM 685 C C . ALA A 1 88 ? 14.192 1.816 -11.929 1.00 84.81 88 ALA A C 1
ATOM 687 O O . ALA A 1 88 ? 13.691 1.305 -12.932 1.00 84.81 88 ALA A O 1
ATOM 688 N N . ALA A 1 89 ? 13.931 1.392 -10.692 1.00 84.56 89 ALA A N 1
ATOM 689 C CA . ALA A 1 89 ? 12.989 0.322 -10.396 1.00 84.56 89 ALA A CA 1
ATOM 690 C C . ALA A 1 89 ? 11.938 0.760 -9.377 1.00 84.56 89 ALA A C 1
ATOM 692 O O . ALA A 1 89 ? 12.242 1.344 -8.334 1.00 84.56 89 ALA A O 1
ATOM 693 N N . VAL A 1 90 ? 10.698 0.384 -9.661 1.00 85.56 90 VAL A N 1
ATOM 694 C CA . VAL A 1 90 ? 9.637 0.285 -8.660 1.00 85.56 90 VAL A CA 1
ATOM 695 C C . VAL A 1 90 ? 9.619 -1.153 -8.152 1.00 85.56 90 VAL A C 1
ATOM 697 O O . VAL A 1 90 ? 9.674 -2.085 -8.956 1.00 85.56 90 VAL A O 1
ATOM 700 N N . THR A 1 91 ? 9.547 -1.344 -6.834 1.00 88.06 91 THR A N 1
ATOM 701 C CA . THR A 1 91 ? 9.545 -2.688 -6.240 1.00 88.06 91 THR A CA 1
ATOM 702 C C . THR A 1 91 ? 8.144 -3.092 -5.819 1.00 88.06 91 THR A C 1
ATOM 704 O O . THR A 1 91 ? 7.535 -2.437 -4.975 1.00 88.06 91 THR A O 1
ATOM 707 N N . LEU A 1 92 ? 7.670 -4.214 -6.351 1.00 90.88 92 LEU A N 1
ATOM 708 C CA . LEU A 1 92 ? 6.523 -4.957 -5.850 1.00 90.88 92 LEU A CA 1
ATOM 709 C C . LEU A 1 92 ? 7.005 -6.009 -4.846 1.00 90.88 92 LEU A C 1
ATOM 711 O O . LEU A 1 92 ? 7.994 -6.706 -5.088 1.00 90.88 92 LEU A O 1
ATOM 715 N N . PHE A 1 93 ? 6.314 -6.133 -3.724 1.00 90.62 93 PHE A N 1
ATOM 716 C CA . PHE A 1 93 ? 6.597 -7.109 -2.673 1.00 90.62 93 PHE A CA 1
ATOM 717 C C . PHE A 1 93 ? 5.294 -7.549 -2.001 1.00 90.62 93 PHE A C 1
ATOM 719 O O . PHE A 1 93 ? 4.233 -6.999 -2.296 1.00 90.62 93 PHE A O 1
ATOM 726 N N . ASP A 1 94 ? 5.361 -8.573 -1.148 1.00 90.38 94 ASP A N 1
ATOM 727 C CA . ASP A 1 94 ? 4.181 -9.205 -0.537 1.00 90.38 94 ASP A CA 1
ATOM 728 C C . ASP A 1 94 ? 3.116 -9.577 -1.590 1.00 90.38 94 ASP A C 1
ATOM 730 O O . ASP A 1 94 ? 1.922 -9.335 -1.423 1.00 90.38 94 ASP A O 1
ATOM 734 N N . VAL A 1 95 ? 3.567 -10.116 -2.730 1.00 89.94 95 VAL A N 1
ATOM 735 C CA . VAL A 1 95 ? 2.694 -10.440 -3.862 1.00 89.94 95 VAL A CA 1
ATOM 736 C C . VAL A 1 95 ? 1.871 -11.683 -3.537 1.00 89.94 95 VAL A C 1
ATOM 738 O O . VAL A 1 95 ? 2.402 -12.789 -3.428 1.00 89.94 95 VAL A O 1
ATOM 741 N N . VAL A 1 96 ? 0.556 -11.504 -3.446 1.00 90.38 96 VAL A N 1
ATOM 742 C CA . VAL A 1 96 ? -0.440 -12.572 -3.360 1.00 90.38 96 VAL A CA 1
ATOM 743 C C . VAL A 1 96 ? -1.225 -12.588 -4.677 1.00 90.38 96 VAL A C 1
ATOM 745 O O . VAL A 1 96 ? -2.086 -11.721 -4.880 1.00 90.38 96 VAL A O 1
ATOM 748 N N . PRO A 1 97 ? -0.945 -13.547 -5.585 1.00 86.25 97 PRO A N 1
ATOM 749 C CA . PRO A 1 97 ? -1.538 -13.587 -6.921 1.00 86.25 97 PRO A CA 1
ATOM 750 C C . PRO A 1 97 ? -3.063 -13.458 -6.909 1.00 86.25 97 PRO A C 1
ATOM 752 O O . PRO A 1 97 ? -3.744 -14.082 -6.094 1.00 86.25 97 PRO A O 1
ATOM 755 N N . GLY A 1 98 ? -3.590 -12.614 -7.800 1.00 87.25 98 GLY A N 1
ATOM 756 C CA . GLY A 1 98 ? -5.028 -12.354 -7.936 1.00 87.25 98 GLY A CA 1
ATOM 757 C C . GLY A 1 98 ? -5.687 -11.644 -6.746 1.00 87.25 98 GLY A C 1
ATOM 758 O O . GLY A 1 98 ? -6.901 -11.459 -6.756 1.00 87.25 98 GLY A O 1
ATOM 759 N N . ARG A 1 99 ? -4.927 -11.245 -5.715 1.00 91.62 99 ARG A N 1
ATOM 760 C CA . ARG A 1 99 ? -5.468 -10.592 -4.513 1.00 91.62 99 ARG A CA 1
ATOM 761 C C . ARG A 1 99 ? -4.857 -9.225 -4.279 1.00 91.62 99 ARG A C 1
ATOM 763 O O . ARG A 1 99 ? -5.569 -8.228 -4.363 1.00 91.62 99 ARG A O 1
ATOM 770 N N . HIS A 1 100 ? -3.571 -9.173 -3.953 1.00 93.25 100 HIS A N 1
ATOM 771 C CA . HIS A 1 100 ? -2.905 -7.915 -3.636 1.00 93.25 100 HIS A CA 1
ATOM 772 C C . HIS A 1 100 ? -1.384 -7.998 -3.750 1.00 93.25 100 HIS A C 1
ATOM 774 O O . HIS A 1 100 ? -0.807 -9.081 -3.757 1.00 93.25 100 HIS A O 1
ATOM 780 N N . PHE A 1 101 ? -0.743 -6.837 -3.783 1.00 93.25 101 PHE A N 1
ATOM 781 C CA . PHE A 1 101 ? 0.684 -6.658 -3.522 1.00 93.25 101 PHE A CA 1
ATOM 782 C C . PHE A 1 101 ? 0.917 -5.318 -2.822 1.00 93.25 101 PHE A C 1
ATOM 784 O O . PHE A 1 101 ? 0.013 -4.483 -2.751 1.00 93.25 101 PHE A O 1
ATOM 791 N N . LYS A 1 102 ? 2.141 -5.085 -2.347 1.00 90.62 102 LYS A N 1
ATOM 792 C CA . LYS A 1 102 ? 2.615 -3.761 -1.938 1.00 90.62 102 LYS A CA 1
ATOM 793 C C . LYS A 1 102 ? 3.609 -3.208 -2.947 1.00 90.62 102 LYS A C 1
ATOM 795 O O . LYS A 1 102 ? 4.431 -3.951 -3.478 1.00 90.62 102 LYS A O 1
ATOM 800 N N . MET A 1 103 ? 3.549 -1.905 -3.205 1.00 88.19 103 MET A N 1
ATOM 801 C CA . MET A 1 103 ? 4.453 -1.226 -4.136 1.00 88.19 103 MET A CA 1
ATOM 802 C C . MET A 1 103 ? 5.232 -0.113 -3.449 1.00 88.19 103 MET A C 1
ATOM 804 O O . MET A 1 103 ? 4.652 0.885 -3.012 1.00 88.19 103 MET A O 1
ATOM 808 N N . ALA A 1 104 ? 6.552 -0.273 -3.398 1.00 83.50 104 ALA A N 1
ATOM 809 C CA . ALA A 1 104 ? 7.490 0.735 -2.926 1.00 83.50 104 ALA A CA 1
ATOM 810 C C . ALA A 1 104 ? 7.999 1.581 -4.102 1.00 83.50 104 ALA A C 1
ATOM 812 O O . ALA A 1 104 ? 8.541 1.058 -5.082 1.00 83.50 104 ALA A O 1
ATOM 813 N N . TRP A 1 105 ? 7.850 2.903 -3.991 1.00 69.44 105 TRP A N 1
ATOM 814 C CA . TRP A 1 105 ? 8.482 3.862 -4.899 1.00 69.44 105 TRP A CA 1
ATOM 815 C C . TRP A 1 105 ? 9.902 4.160 -4.410 1.00 69.44 105 TRP A C 1
ATOM 817 O O . TRP A 1 105 ? 10.101 5.016 -3.553 1.00 69.44 105 TRP A O 1
ATOM 827 N N . ASN A 1 106 ? 10.906 3.490 -4.977 1.00 62.28 106 ASN A N 1
ATOM 828 C CA . ASN A 1 106 ? 12.311 3.659 -4.571 1.00 62.28 106 ASN A CA 1
ATOM 829 C C . ASN A 1 106 ? 13.020 4.837 -5.279 1.00 62.28 106 ASN A C 1
ATOM 831 O O . ASN A 1 106 ? 14.241 4.847 -5.425 1.00 62.28 106 ASN A O 1
ATOM 835 N N . ALA A 1 107 ? 12.261 5.807 -5.796 1.00 48.94 107 ALA A N 1
ATOM 836 C CA . ALA A 1 107 ? 12.671 6.626 -6.939 1.00 48.94 107 ALA A CA 1
ATOM 837 C C . ALA A 1 107 ? 13.835 7.631 -6.759 1.00 48.94 107 ALA A C 1
ATOM 839 O O . ALA A 1 107 ? 14.329 8.088 -7.791 1.00 48.94 107 ALA A O 1
ATOM 840 N N . PRO A 1 108 ? 14.350 7.975 -5.565 1.00 50.31 108 PRO A N 1
ATOM 841 C CA . PRO A 1 108 ? 15.652 8.639 -5.493 1.00 50.31 108 PRO A CA 1
ATOM 842 C C . PRO A 1 108 ? 16.849 7.683 -5.317 1.00 50.31 108 PRO A C 1
ATOM 844 O O . PRO A 1 108 ? 17.959 8.080 -5.653 1.00 50.31 108 PRO A O 1
ATOM 847 N N . ASP A 1 109 ? 16.648 6.436 -4.876 1.00 51.69 109 ASP A N 1
ATOM 848 C CA . ASP A 1 109 ? 17.721 5.595 -4.306 1.00 51.69 109 ASP A CA 1
ATOM 849 C C . ASP A 1 109 ? 18.178 4.425 -5.182 1.00 51.69 109 ASP A C 1
ATOM 851 O O . ASP A 1 109 ? 19.112 3.705 -4.830 1.00 51.69 109 ASP A O 1
ATOM 855 N N . THR A 1 110 ? 17.515 4.186 -6.311 1.00 62.03 110 THR A N 1
ATOM 856 C CA . THR A 1 110 ? 17.762 2.989 -7.126 1.00 62.03 110 THR A CA 1
ATOM 857 C C . THR A 1 110 ? 17.944 3.350 -8.591 1.00 62.03 110 THR A C 1
ATOM 859 O O . THR A 1 110 ? 17.325 2.744 -9.462 1.00 62.03 110 THR A O 1
ATOM 862 N N . THR A 1 111 ? 18.744 4.379 -8.878 1.00 74.38 111 THR A N 1
ATOM 863 C CA . THR A 1 111 ? 19.213 4.644 -10.242 1.00 74.38 111 THR A CA 1
ATOM 864 C C . THR A 1 111 ? 20.545 3.942 -10.476 1.00 74.38 111 THR A C 1
ATOM 866 O O . THR A 1 111 ? 21.503 4.215 -9.758 1.00 74.38 111 THR A O 1
ATOM 869 N N . ALA A 1 112 ? 20.631 3.071 -11.480 1.00 83.56 112 ALA A N 1
ATOM 870 C CA . ALA A 1 112 ? 21.875 2.395 -11.856 1.00 83.56 112 ALA A CA 1
ATOM 871 C C . ALA A 1 112 ? 22.189 2.575 -13.346 1.00 83.56 112 ALA A C 1
ATOM 873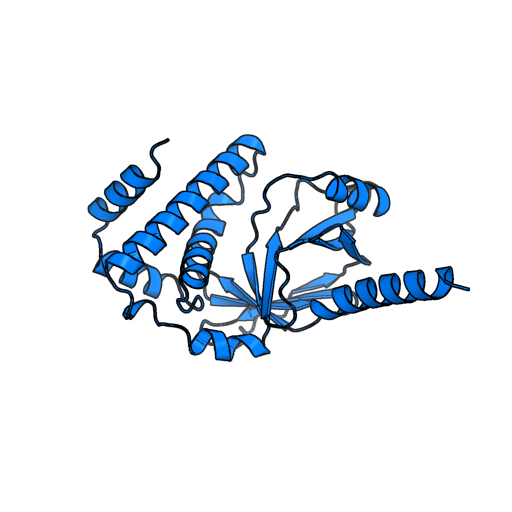 O O . ALA A 1 112 ? 21.286 2.750 -14.161 1.00 83.56 112 ALA A O 1
ATOM 874 N N . ALA A 1 113 ? 23.467 2.477 -13.718 1.00 86.88 113 ALA A N 1
ATOM 875 C CA . ALA A 1 113 ? 23.908 2.613 -15.111 1.00 86.88 113 ALA A CA 1
ATOM 876 C C . ALA A 1 113 ? 23.389 1.489 -16.033 1.00 86.88 113 ALA A C 1
ATOM 878 O O . ALA A 1 113 ? 23.334 1.652 -17.249 1.00 86.88 113 ALA A O 1
ATOM 879 N N . SER A 1 114 ? 22.997 0.341 -15.473 1.00 89.31 114 SER A N 1
ATOM 880 C CA . SER A 1 114 ? 22.448 -0.786 -16.227 1.00 89.31 114 SER A CA 1
ATOM 881 C C . SER A 1 114 ? 21.392 -1.543 -15.428 1.00 89.31 114 SER A C 1
ATOM 883 O O . SER A 1 114 ? 21.378 -1.513 -14.194 1.00 89.31 114 SER A O 1
ATOM 885 N N . VAL A 1 115 ? 20.534 -2.281 -16.137 1.00 89.19 115 VAL A N 1
ATOM 886 C CA . VAL A 1 115 ? 19.553 -3.183 -15.516 1.00 89.19 115 VAL A CA 1
ATOM 887 C C . VAL A 1 115 ? 20.239 -4.248 -14.655 1.00 89.19 115 VAL A C 1
ATOM 889 O O . VAL A 1 115 ? 19.790 -4.517 -13.545 1.00 89.19 115 VAL A O 1
ATOM 892 N N . ALA A 1 116 ? 21.353 -4.819 -15.119 1.00 91.19 116 ALA A N 1
ATOM 893 C CA . ALA A 1 116 ? 22.084 -5.840 -14.368 1.00 91.19 116 ALA A CA 1
ATOM 894 C C . ALA A 1 116 ? 22.601 -5.307 -13.019 1.00 91.19 116 ALA A C 1
ATOM 896 O O . ALA A 1 116 ? 22.419 -5.957 -11.990 1.00 91.19 116 ALA A O 1
ATOM 897 N N . ALA A 1 117 ? 23.173 -4.096 -13.009 1.00 89.50 117 ALA A N 1
ATOM 898 C CA . ALA A 1 117 ? 23.627 -3.447 -11.781 1.00 89.50 117 ALA A CA 1
ATOM 899 C C . ALA A 1 117 ? 22.456 -3.152 -10.826 1.00 89.50 117 ALA A C 1
ATOM 901 O O . ALA A 1 117 ? 22.570 -3.373 -9.620 1.00 89.50 117 ALA A O 1
ATOM 902 N N . LEU A 1 118 ? 21.311 -2.717 -11.364 1.00 87.44 118 LEU A N 1
ATOM 903 C CA . LEU A 1 118 ? 20.097 -2.472 -10.586 1.00 87.44 118 LEU A CA 1
ATOM 904 C C . LEU A 1 118 ? 19.578 -3.753 -9.915 1.00 87.44 118 LEU A C 1
ATOM 906 O O . LEU A 1 118 ? 19.291 -3.764 -8.720 1.00 87.44 118 LEU A O 1
ATOM 910 N N . VAL A 1 119 ? 19.504 -4.850 -10.671 1.00 90.00 119 VAL A N 1
ATOM 911 C CA . VAL A 1 119 ? 19.082 -6.164 -10.166 1.00 90.00 119 VAL A CA 1
ATOM 912 C C . VAL A 1 119 ? 20.021 -6.656 -9.063 1.00 90.00 119 VAL A C 1
ATOM 914 O O . VAL A 1 119 ? 19.549 -7.122 -8.026 1.00 90.00 119 VAL A O 1
ATOM 917 N N . GLN A 1 120 ? 21.338 -6.508 -9.239 1.00 88.94 120 GLN A N 1
ATOM 918 C CA . GLN A 1 120 ? 22.324 -6.896 -8.228 1.00 88.94 120 GLN A CA 1
ATOM 919 C C . GLN A 1 120 ? 22.179 -6.082 -6.934 1.00 88.94 120 GLN A C 1
ATOM 921 O O . GLN A 1 120 ? 22.200 -6.662 -5.847 1.00 88.94 120 GLN A O 1
ATOM 926 N N . LEU A 1 121 ? 21.973 -4.765 -7.043 1.00 85.94 121 LEU A N 1
ATOM 927 C CA . LEU A 1 121 ? 21.732 -3.887 -5.896 1.00 85.94 121 LEU A CA 1
ATOM 928 C C . LEU A 1 121 ? 20.497 -4.340 -5.108 1.00 85.94 121 LEU A C 1
ATOM 930 O O . LEU A 1 121 ? 20.561 -4.528 -3.894 1.00 85.94 121 LEU A O 1
ATOM 934 N N . HIS A 1 122 ? 19.388 -4.611 -5.798 1.00 85.62 122 HIS A N 1
ATOM 935 C CA . HIS A 1 122 ? 18.159 -5.078 -5.155 1.00 85.62 122 HIS A CA 1
ATOM 936 C C . HIS A 1 122 ? 18.256 -6.500 -4.585 1.00 85.62 122 HIS A C 1
ATOM 938 O O . HIS A 1 122 ? 17.584 -6.799 -3.596 1.00 85.62 122 HIS A O 1
ATOM 944 N N . ALA A 1 123 ? 19.094 -7.372 -5.153 1.00 86.25 123 ALA A N 1
ATOM 945 C CA . ALA A 1 123 ? 19.331 -8.716 -4.623 1.00 86.25 123 ALA A CA 1
ATOM 946 C C . ALA A 1 123 ? 20.055 -8.690 -3.264 1.00 86.25 123 ALA A C 1
ATOM 948 O O . ALA A 1 123 ? 19.856 -9.583 -2.430 1.00 86.25 123 ALA A O 1
ATOM 949 N N . GLN A 1 124 ? 20.869 -7.656 -3.035 1.00 84.12 124 GLN A N 1
ATOM 950 C CA . GLN A 1 124 ? 21.604 -7.419 -1.791 1.00 84.12 124 GLN A CA 1
ATOM 951 C C . GLN A 1 124 ? 20.832 -6.533 -0.800 1.00 84.12 124 GLN A C 1
ATOM 953 O O . GLN A 1 124 ? 21.162 -6.511 0.384 1.00 84.12 124 GLN A O 1
ATOM 958 N N . ASP A 1 125 ? 19.779 -5.842 -1.246 1.00 79.44 125 ASP A N 1
ATOM 959 C CA . ASP A 1 125 ? 18.989 -4.949 -0.402 1.00 79.44 125 ASP A CA 1
ATOM 960 C C . ASP A 1 125 ? 18.142 -5.725 0.623 1.00 79.44 125 ASP A C 1
ATOM 962 O O . ASP A 1 125 ? 17.127 -6.348 0.295 1.00 79.44 125 ASP A O 1
ATOM 966 N N . ARG A 1 126 ? 18.557 -5.663 1.891 1.00 78.31 126 ARG A N 1
ATOM 967 C CA . ARG A 1 126 ? 17.861 -6.255 3.047 1.00 78.31 126 ARG A CA 1
ATOM 968 C C . ARG A 1 126 ? 17.031 -5.247 3.840 1.00 78.31 126 ARG A C 1
ATOM 970 O O . ARG A 1 126 ? 16.523 -5.593 4.903 1.00 78.31 126 ARG A O 1
ATOM 977 N N . ARG A 1 127 ? 16.900 -4.007 3.365 1.00 77.06 127 ARG A N 1
ATOM 978 C CA . ARG A 1 127 ? 16.117 -2.986 4.065 1.00 77.06 127 ARG A CA 1
ATOM 979 C C . ARG A 1 127 ? 14.631 -3.372 4.091 1.00 77.06 127 ARG A C 1
ATOM 981 O O . ARG A 1 127 ? 14.149 -3.969 3.117 1.00 77.06 127 ARG A O 1
ATOM 988 N N . PRO A 1 128 ? 13.902 -3.022 5.167 1.00 76.06 128 PRO A N 1
ATOM 989 C CA . PRO A 1 128 ? 12.446 -3.037 5.154 1.00 76.06 128 PRO A CA 1
ATOM 990 C C . PRO A 1 128 ? 11.926 -2.141 4.026 1.00 76.06 128 PRO A C 1
ATOM 992 O O . PRO A 1 128 ? 12.412 -1.023 3.846 1.00 76.06 128 PRO A O 1
ATOM 995 N N . LEU A 1 129 ? 10.962 -2.643 3.254 1.00 78.19 129 LEU A N 1
ATOM 996 C CA . LEU A 1 129 ? 10.299 -1.871 2.207 1.00 78.19 129 LEU A CA 1
ATOM 997 C C . LEU A 1 129 ? 8.983 -1.317 2.736 1.00 78.19 129 LEU A C 1
ATOM 999 O O . LEU A 1 129 ? 8.205 -2.028 3.369 1.00 78.19 129 LEU A O 1
ATOM 1003 N N . PHE A 1 130 ? 8.727 -0.056 2.409 1.00 77.88 130 PHE A N 1
ATOM 1004 C CA . PHE A 1 130 ? 7.469 0.620 2.686 1.00 77.88 130 PHE A CA 1
ATOM 1005 C C . PHE A 1 130 ? 6.798 0.901 1.353 1.00 77.88 130 PHE A C 1
ATOM 1007 O O . PHE A 1 130 ? 7.410 1.445 0.433 1.00 77.88 130 PHE A O 1
ATOM 1014 N N . GLY A 1 131 ? 5.556 0.466 1.221 1.00 81.31 131 GLY A N 1
ATOM 1015 C CA . GLY A 1 131 ? 4.857 0.492 -0.042 1.00 81.31 131 GLY A CA 1
ATOM 1016 C C . GLY A 1 131 ? 3.364 0.402 0.153 1.00 81.31 131 GLY A C 1
ATOM 1017 O O . GLY A 1 131 ? 2.880 -0.171 1.125 1.00 81.31 131 GLY A O 1
ATOM 1018 N N . TYR A 1 132 ? 2.644 0.990 -0.785 1.00 86.00 132 TYR A N 1
ATOM 1019 C CA . TYR A 1 132 ? 1.197 1.064 -0.715 1.00 86.00 132 TYR A CA 1
ATOM 1020 C C . TYR A 1 132 ? 0.570 -0.257 -1.144 1.00 86.00 132 TYR A C 1
ATOM 1022 O O . TYR A 1 132 ? 1.113 -0.897 -2.046 1.00 86.00 132 TYR A O 1
ATOM 1030 N N . TYR A 1 133 ? -0.552 -0.652 -0.544 1.00 90.25 133 TYR A N 1
ATOM 1031 C CA . TYR A 1 133 ? -1.323 -1.802 -0.994 1.00 90.25 133 TYR A CA 1
ATOM 1032 C C . TYR A 1 133 ? -2.021 -1.515 -2.322 1.00 90.25 133 TYR A C 1
ATOM 1034 O O . TYR A 1 133 ? -2.646 -0.476 -2.532 1.00 90.25 133 TYR A O 1
ATOM 1042 N N . TYR A 1 134 ? -1.960 -2.508 -3.196 1.00 91.69 134 TYR A N 1
ATOM 1043 C CA . TYR A 1 134 ? -2.682 -2.568 -4.451 1.00 91.69 134 TYR A CA 1
ATOM 1044 C C . TYR A 1 134 ? -3.518 -3.828 -4.432 1.00 91.69 134 TYR A C 1
ATOM 1046 O O . TYR A 1 134 ? -2.986 -4.919 -4.243 1.00 91.69 134 TYR A O 1
ATOM 1054 N N . PHE A 1 135 ? -4.818 -3.682 -4.644 1.00 93.25 135 PHE A N 1
ATOM 1055 C CA . PHE A 1 135 ? -5.762 -4.790 -4.653 1.00 93.25 135 PHE A CA 1
ATOM 1056 C C . PHE A 1 135 ? -6.196 -5.093 -6.079 1.00 93.25 135 PHE A C 1
ATOM 1058 O O . PHE A 1 135 ? -6.515 -4.178 -6.838 1.00 93.25 135 PHE A O 1
ATOM 1065 N N . HIS A 1 136 ? -6.199 -6.368 -6.452 1.00 93.44 136 HIS A N 1
ATOM 1066 C CA . HIS A 1 136 ? -6.655 -6.789 -7.770 1.00 93.44 136 HIS A CA 1
ATOM 1067 C C . HIS A 1 136 ? -8.137 -6.455 -7.946 1.00 93.44 136 HIS A C 1
ATOM 1069 O O . HIS A 1 136 ? -8.903 -6.535 -6.982 1.00 93.44 136 HIS A O 1
ATOM 1075 N N . HIS A 1 137 ? -8.554 -6.119 -9.168 1.00 90.44 137 HIS A N 1
ATOM 1076 C CA . HIS A 1 137 ? -9.944 -5.751 -9.434 1.00 90.44 137 HIS A CA 1
ATOM 1077 C C . HIS A 1 137 ? -10.955 -6.820 -8.994 1.00 90.44 137 HIS A C 1
ATOM 1079 O O . HIS A 1 137 ? -11.925 -6.493 -8.313 1.00 90.44 137 HIS A O 1
ATOM 1085 N N . ASP A 1 138 ? -10.662 -8.095 -9.251 1.00 90.94 138 ASP A N 1
ATOM 1086 C CA . ASP A 1 138 ? -11.517 -9.215 -8.833 1.00 90.94 138 ASP A CA 1
ATOM 1087 C C . ASP A 1 138 ? -11.588 -9.404 -7.309 1.00 90.94 138 ASP A C 1
ATOM 1089 O O . ASP A 1 138 ? -12.499 -10.048 -6.791 1.00 90.94 138 ASP A O 1
ATOM 1093 N N . TYR A 1 139 ? -10.633 -8.851 -6.556 1.00 92.81 139 TYR A N 1
ATOM 1094 C CA . TYR A 1 139 ? -10.590 -8.988 -5.101 1.00 92.81 139 TYR A CA 1
ATOM 1095 C C . TYR A 1 139 ? -11.386 -7.893 -4.373 1.00 92.81 139 TYR A C 1
ATOM 1097 O O . TYR A 1 139 ? -11.672 -8.028 -3.182 1.00 92.81 139 TYR A O 1
ATOM 1105 N N . ILE A 1 140 ? -11.809 -6.834 -5.071 1.00 90.12 140 ILE A N 1
ATOM 1106 C CA . ILE A 1 140 ? -12.546 -5.710 -4.474 1.00 90.12 140 ILE A CA 1
ATOM 1107 C C . ILE A 1 140 ? -13.859 -6.160 -3.822 1.00 90.12 140 ILE A C 1
ATOM 1109 O O . ILE A 1 140 ? -14.179 -5.719 -2.717 1.00 90.12 140 ILE A O 1
ATOM 1113 N N . ASP A 1 141 ? -14.595 -7.084 -4.439 1.00 89.75 141 ASP A N 1
ATOM 1114 C CA . ASP A 1 141 ? -15.851 -7.581 -3.867 1.00 89.75 141 ASP A CA 1
ATOM 1115 C C . ASP A 1 141 ? -15.642 -8.441 -2.619 1.00 89.75 141 ASP A C 1
ATOM 1117 O O . ASP A 1 141 ? -16.504 -8.477 -1.739 1.00 89.75 141 ASP A O 1
ATOM 1121 N N . ALA A 1 142 ? -14.489 -9.102 -2.496 1.00 93.50 142 ALA A N 1
ATOM 1122 C CA . ALA A 1 142 ? -14.122 -9.787 -1.263 1.00 93.50 142 ALA A CA 1
ATOM 1123 C C . ALA A 1 142 ? -13.795 -8.780 -0.148 1.00 93.50 142 ALA A C 1
ATOM 1125 O O . ALA A 1 142 ? -14.241 -8.967 0.983 1.00 93.50 142 ALA A O 1
ATOM 1126 N N . LEU A 1 143 ? -13.095 -7.682 -0.464 1.00 93.31 143 LEU A N 1
ATOM 1127 C CA . LEU A 1 143 ? -12.806 -6.611 0.502 1.00 93.31 143 LEU A CA 1
ATOM 1128 C C . LEU A 1 143 ? -14.085 -5.968 1.049 1.00 93.31 143 LEU A C 1
ATOM 1130 O O . LEU A 1 143 ? -14.196 -5.738 2.250 1.00 93.31 143 LEU A O 1
ATOM 1134 N N . ARG A 1 144 ? -15.085 -5.741 0.188 1.00 90.50 144 ARG A N 1
ATOM 1135 C CA . ARG A 1 144 ? -16.395 -5.190 0.585 1.00 90.50 144 ARG A CA 1
ATOM 1136 C C . ARG A 1 144 ? -17.156 -6.070 1.581 1.00 90.50 144 ARG A C 1
ATOM 1138 O O . ARG A 1 144 ? -18.005 -5.559 2.301 1.00 90.50 144 ARG A O 1
ATOM 1145 N N . LYS A 1 145 ? -16.859 -7.372 1.623 1.00 94.50 145 LYS A N 1
ATOM 1146 C CA . LYS A 1 145 ? -17.466 -8.345 2.548 1.00 94.50 145 LYS A CA 1
ATOM 1147 C C . LYS A 1 145 ? -16.701 -8.481 3.869 1.00 94.50 145 LYS A C 1
ATOM 1149 O O . LYS A 1 145 ? -17.148 -9.213 4.748 1.00 94.50 145 LYS A O 1
ATOM 1154 N N . MET A 1 146 ? -15.549 -7.822 4.015 1.00 96.06 146 MET A N 1
ATOM 1155 C CA . MET A 1 146 ? -14.816 -7.779 5.284 1.00 96.06 146 MET A CA 1
ATOM 1156 C C . MET A 1 146 ? -15.586 -6.965 6.335 1.00 96.06 146 MET A C 1
ATOM 1158 O O . MET A 1 146 ? -16.488 -6.194 6.003 1.00 96.06 146 MET A O 1
ATOM 1162 N N . LYS A 1 147 ? -15.215 -7.114 7.614 1.00 96.06 147 LYS A N 1
ATOM 1163 C CA . LYS A 1 147 ? -15.848 -6.381 8.722 1.00 96.06 147 LYS A CA 1
ATOM 1164 C C . LYS A 1 147 ? -15.753 -4.874 8.480 1.00 9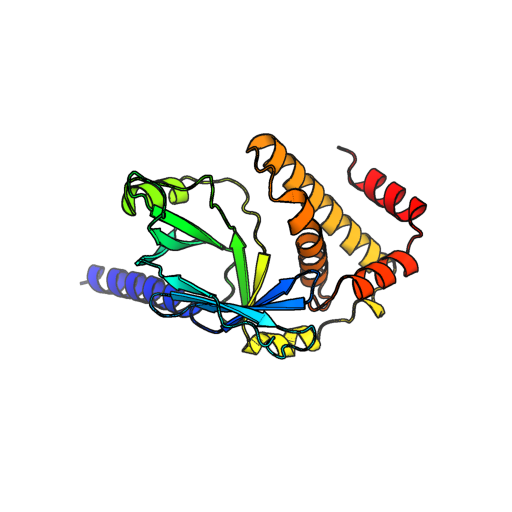6.06 147 LYS A C 1
ATOM 1166 O O . LYS A 1 147 ? -14.680 -4.361 8.158 1.00 96.06 147 LYS A O 1
ATOM 1171 N N . ALA A 1 148 ? -16.859 -4.163 8.648 1.00 93.00 148 ALA A N 1
ATOM 1172 C CA . ALA A 1 148 ? -16.874 -2.715 8.501 1.00 93.00 148 ALA A CA 1
ATOM 1173 C C . ALA A 1 148 ? -16.157 -2.062 9.705 1.00 93.00 148 ALA A C 1
ATOM 1175 O O . ALA A 1 148 ? -16.330 -2.537 10.832 1.00 93.00 148 ALA A O 1
ATOM 1176 N N . PRO A 1 149 ? -15.343 -1.003 9.534 1.00 92.50 149 PRO A N 1
ATOM 1177 C CA . PRO A 1 149 ? -14.708 -0.327 10.671 1.00 92.50 149 PRO A CA 1
ATOM 1178 C C . PRO A 1 149 ? -15.716 0.170 11.715 1.00 92.50 149 PRO A C 1
ATOM 1180 O O . PRO A 1 149 ? -15.437 0.179 12.910 1.00 92.50 149 PRO A O 1
ATOM 1183 N N . GLU A 1 150 ? -16.931 0.510 11.295 1.00 90.25 150 GLU A N 1
ATOM 1184 C CA . GLU A 1 150 ? -18.028 0.926 12.166 1.00 90.25 150 GLU A CA 1
ATOM 1185 C C . GLU A 1 150 ? -18.469 -0.183 13.131 1.00 90.25 150 GLU A C 1
ATOM 1187 O O . GLU A 1 150 ? -19.012 0.111 14.193 1.00 90.25 150 GLU A O 1
ATOM 1192 N N . THR A 1 151 ? -18.202 -1.455 12.828 1.00 93.62 151 THR A N 1
ATOM 1193 C CA . THR A 1 151 ? -18.508 -2.579 13.727 1.00 93.62 151 THR A CA 1
ATOM 1194 C C . THR A 1 151 ? -17.340 -2.954 14.636 1.00 93.62 151 THR A C 1
ATOM 1196 O O . THR A 1 151 ? -17.441 -3.928 15.376 1.00 93.62 151 THR A O 1
ATOM 1199 N N . MET A 1 152 ? -16.218 -2.227 14.577 1.00 95.75 152 MET A N 1
ATOM 1200 C CA . MET A 1 152 ? -15.018 -2.542 15.355 1.00 95.75 152 MET A CA 1
ATOM 1201 C C . MET A 1 152 ? -15.307 -2.532 16.855 1.00 95.75 152 MET A C 1
ATOM 1203 O O . MET A 1 152 ? -16.038 -1.672 17.321 1.00 95.75 152 MET A O 1
ATOM 1207 N N . THR A 1 153 ? -14.769 -3.451 17.649 1.00 95.19 153 THR A N 1
ATOM 1208 C CA . THR A 1 153 ? -14.915 -3.389 19.117 1.00 95.19 153 THR A CA 1
ATOM 1209 C C . THR A 1 153 ? -13.805 -2.536 19.745 1.00 95.19 153 THR A C 1
ATOM 1211 O O . THR A 1 153 ? -12.823 -2.221 19.079 1.00 95.19 153 THR A O 1
ATOM 1214 N N . LYS A 1 154 ? -13.917 -2.142 21.025 1.00 93.00 154 LYS A N 1
ATOM 1215 C CA . LYS A 1 154 ? -12.810 -1.436 21.709 1.00 93.00 154 LYS A CA 1
ATOM 1216 C C . LYS A 1 154 ? -11.515 -2.272 21.737 1.00 93.00 154 LYS A C 1
ATOM 1218 O O . LYS A 1 154 ? -10.480 -1.704 21.397 1.00 93.00 154 LYS A O 1
ATOM 1223 N N . PRO A 1 155 ? -11.547 -3.585 22.055 1.00 95.00 155 PRO A N 1
ATOM 1224 C CA . PRO A 1 155 ? -10.362 -4.437 21.955 1.00 95.00 155 PRO A CA 1
ATOM 1225 C C . PRO A 1 155 ? -9.761 -4.486 20.546 1.00 95.00 155 PRO A C 1
ATOM 1227 O O . PRO A 1 155 ? -8.551 -4.327 20.398 1.00 95.00 155 PRO A O 1
ATOM 1230 N N . ASP A 1 156 ? -10.591 -4.633 19.508 1.00 95.88 156 ASP A N 1
ATOM 1231 C CA . ASP A 1 156 ? -10.106 -4.632 18.120 1.00 95.88 156 ASP A CA 1
ATOM 1232 C C . ASP A 1 156 ? -9.494 -3.282 17.740 1.00 95.88 156 ASP A C 1
ATOM 1234 O O . ASP A 1 156 ? -8.478 -3.230 17.050 1.00 95.88 156 ASP A O 1
ATOM 1238 N N . PHE A 1 157 ? -10.078 -2.183 18.224 1.00 94.88 157 PHE A N 1
ATOM 1239 C CA . PHE A 1 157 ? -9.530 -0.848 18.024 1.00 94.88 157 PHE A CA 1
ATOM 1240 C C . PHE A 1 157 ? -8.177 -0.675 18.717 1.00 94.88 157 PHE A C 1
ATOM 1242 O O . PHE A 1 157 ? -7.266 -0.085 18.142 1.00 94.88 157 PHE A O 1
ATOM 1249 N N . ASP A 1 158 ? -8.003 -1.215 19.924 1.00 93.31 158 ASP A N 1
ATOM 1250 C CA . ASP A 1 158 ? -6.712 -1.189 20.613 1.00 93.31 158 ASP A CA 1
ATOM 1251 C C . ASP A 1 158 ? -5.647 -2.013 19.878 1.00 93.31 158 ASP A C 1
ATOM 1253 O O . ASP A 1 158 ? -4.494 -1.575 19.790 1.00 93.31 158 ASP A O 1
ATOM 1257 N N . ALA A 1 159 ? -6.023 -3.164 19.313 1.00 94.56 159 ALA A N 1
ATOM 1258 C CA . ALA A 1 159 ? -5.144 -3.984 18.482 1.00 94.56 159 ALA A CA 1
ATOM 1259 C C . ALA A 1 159 ? -4.758 -3.256 17.182 1.00 94.56 159 ALA A C 1
ATOM 1261 O O . ALA A 1 159 ? -3.571 -3.135 16.869 1.00 94.56 159 ALA A O 1
ATOM 1262 N N . PHE A 1 160 ? -5.743 -2.684 16.486 1.00 94.88 160 PHE A N 1
ATOM 1263 C CA . PHE A 1 160 ? -5.550 -1.820 15.321 1.00 94.88 160 PHE A CA 1
ATOM 1264 C C . PHE A 1 160 ? -4.593 -0.659 15.621 1.00 94.88 160 PHE A C 1
ATOM 1266 O O . PHE A 1 160 ? -3.619 -0.457 14.895 1.00 94.88 160 PHE A O 1
ATOM 1273 N N . LEU A 1 161 ? -4.823 0.073 16.715 1.00 93.50 161 LEU A N 1
ATOM 1274 C CA . LEU A 1 161 ? -4.009 1.225 17.099 1.00 93.50 161 LEU A CA 1
ATOM 1275 C C . LEU A 1 161 ? -2.569 0.817 17.426 1.00 93.50 161 LEU A C 1
ATOM 1277 O O . LEU A 1 161 ? -1.629 1.538 17.101 1.00 93.50 161 LEU A O 1
ATOM 1281 N N . THR A 1 162 ? -2.390 -0.353 18.039 1.00 93.19 162 THR A N 1
ATOM 1282 C CA . THR A 1 162 ? -1.069 -0.920 18.338 1.00 93.19 162 THR A CA 1
ATOM 1283 C C . THR A 1 162 ? -0.320 -1.275 17.059 1.00 93.19 162 THR A C 1
ATOM 1285 O O . THR A 1 162 ? 0.838 -0.896 16.897 1.00 93.19 162 THR A O 1
ATOM 1288 N N . GLN A 1 163 ? -0.985 -1.931 16.107 1.00 92.00 163 GLN A N 1
ATOM 1289 C CA . GLN A 1 163 ? -0.385 -2.257 14.817 1.00 92.00 163 GLN A CA 1
ATOM 1290 C C . GLN A 1 163 ? -0.027 -1.000 14.022 1.00 92.00 163 GLN A C 1
ATOM 1292 O O . GLN A 1 163 ? 1.073 -0.910 13.477 1.00 92.00 163 GLN A O 1
ATOM 1297 N N . TYR A 1 164 ? -0.912 -0.003 14.005 1.00 91.50 164 TYR A N 1
ATOM 1298 C CA . TYR A 1 164 ? -0.634 1.292 13.393 1.00 91.50 164 TYR A CA 1
ATOM 1299 C C . TYR A 1 164 ? 0.575 1.987 14.041 1.00 91.50 164 TYR A C 1
ATOM 1301 O O . TYR A 1 164 ? 1.485 2.410 13.328 1.00 91.50 164 TYR A O 1
ATOM 1309 N N . ALA A 1 165 ? 0.632 2.054 15.375 1.00 89.94 165 ALA A N 1
ATOM 1310 C CA . ALA A 1 165 ? 1.734 2.685 16.103 1.00 89.94 165 ALA A CA 1
ATOM 1311 C C . ALA A 1 165 ? 3.082 1.990 15.845 1.00 89.94 165 ALA A C 1
ATOM 1313 O O . ALA A 1 165 ? 4.080 2.668 15.597 1.00 89.94 165 ALA A O 1
ATOM 1314 N N . ASN A 1 166 ? 3.107 0.653 15.826 1.00 88.25 166 ASN A N 1
ATOM 1315 C CA . ASN A 1 166 ? 4.311 -0.119 15.506 1.00 88.25 166 ASN A CA 1
ATOM 1316 C C . ASN A 1 166 ? 4.818 0.204 14.096 1.00 88.25 166 ASN A C 1
ATOM 1318 O O . ASN A 1 166 ? 5.993 0.517 13.912 1.00 88.25 166 ASN A O 1
ATOM 1322 N N . ARG A 1 167 ? 3.919 0.227 13.105 1.00 85.31 167 ARG A N 1
ATOM 1323 C CA . ARG A 1 167 ? 4.278 0.569 11.721 1.00 85.31 167 ARG A CA 1
ATOM 1324 C C . ARG A 1 167 ? 4.762 2.006 11.583 1.00 85.31 167 ARG A C 1
ATOM 1326 O O . ARG A 1 167 ? 5.686 2.271 10.814 1.00 85.31 167 ARG A O 1
ATOM 1333 N N . LEU A 1 168 ? 4.151 2.933 12.315 1.00 84.88 168 LEU A N 1
ATOM 1334 C CA . LEU A 1 168 ? 4.569 4.329 12.338 1.00 84.88 168 LEU A CA 1
ATOM 1335 C C . LEU A 1 168 ? 5.985 4.470 12.919 1.00 84.88 168 LEU A C 1
ATOM 1337 O O . LEU A 1 168 ? 6.806 5.173 12.332 1.00 84.88 168 LEU A O 1
ATOM 1341 N N . LYS A 1 169 ? 6.293 3.752 14.011 1.00 84.69 169 LYS A N 1
ATOM 1342 C CA . LYS A 1 169 ? 7.634 3.689 14.620 1.00 84.69 169 LYS A CA 1
ATOM 1343 C C . LYS A 1 169 ? 8.666 3.128 13.636 1.00 84.69 169 LYS A C 1
ATOM 1345 O O . LYS A 1 169 ? 9.649 3.804 13.346 1.00 84.69 169 LYS A O 1
ATOM 1350 N N . GLU A 1 170 ? 8.404 1.961 13.047 1.00 81.25 170 GLU A N 1
ATOM 1351 C CA . GLU A 1 170 ? 9.285 1.330 12.048 1.00 81.25 170 GLU A CA 1
ATOM 1352 C C . GLU A 1 170 ? 9.540 2.235 10.831 1.00 81.25 170 GLU A C 1
ATOM 1354 O O . GLU A 1 170 ? 10.672 2.351 10.343 1.00 81.25 170 GLU A O 1
ATOM 1359 N N . SER A 1 171 ? 8.487 2.906 10.351 1.00 78.50 171 SER A N 1
ATOM 1360 C CA . SER A 1 171 ? 8.578 3.849 9.232 1.00 78.50 171 SER A CA 1
ATOM 1361 C C . SER A 1 171 ? 9.456 5.041 9.606 1.00 78.50 171 SER A C 1
ATOM 1363 O O . SER A 1 171 ? 10.375 5.380 8.864 1.00 78.50 171 SER A O 1
ATOM 1365 N N . ALA A 1 172 ? 9.235 5.647 10.777 1.00 78.94 172 ALA A N 1
ATOM 1366 C CA . ALA A 1 172 ? 10.019 6.782 11.260 1.00 78.94 172 ALA A CA 1
ATOM 1367 C C . ALA A 1 172 ? 11.505 6.429 11.453 1.00 78.94 172 ALA A C 1
ATOM 1369 O O . ALA A 1 172 ? 12.381 7.193 11.041 1.00 78.94 172 ALA A O 1
ATOM 1370 N N . GLU A 1 173 ? 11.805 5.260 12.023 1.00 79.25 173 GLU A N 1
ATOM 1371 C CA . GLU A 1 173 ? 13.176 4.771 12.196 1.00 79.25 173 GLU A CA 1
ATOM 1372 C C . GLU A 1 173 ? 13.880 4.556 10.851 1.00 79.25 173 GLU A C 1
ATOM 1374 O O . GLU A 1 173 ? 15.023 4.990 10.668 1.00 79.25 173 GLU A O 1
ATOM 1379 N N . THR A 1 174 ? 13.185 3.951 9.884 1.00 73.88 174 THR A N 1
ATOM 1380 C CA . THR A 1 174 ? 13.709 3.747 8.527 1.00 73.88 174 THR A CA 1
ATOM 1381 C C . THR A 1 174 ? 13.933 5.083 7.825 1.00 73.88 174 THR A C 1
ATOM 1383 O O . THR A 1 174 ? 15.005 5.313 7.265 1.00 73.88 174 THR A O 1
ATOM 1386 N N . PHE A 1 175 ? 12.968 6.002 7.885 1.00 74.62 175 PHE A N 1
ATOM 1387 C CA . PHE A 1 175 ? 13.096 7.323 7.273 1.00 74.62 175 PHE A CA 1
ATOM 1388 C C . PHE A 1 175 ? 14.264 8.114 7.856 1.00 74.62 175 PHE A C 1
ATOM 1390 O O . PHE A 1 175 ? 15.023 8.710 7.095 1.00 74.62 175 PHE A O 1
ATOM 1397 N N . ARG A 1 176 ? 14.472 8.056 9.177 1.00 75.56 176 ARG A N 1
ATOM 1398 C CA . ARG A 1 176 ? 15.634 8.677 9.824 1.00 75.56 176 ARG A CA 1
ATOM 1399 C C . ARG A 1 176 ? 16.948 8.061 9.345 1.00 75.56 176 ARG A C 1
ATOM 1401 O O . ARG A 1 176 ? 17.908 8.784 9.109 1.00 75.56 176 ARG A O 1
ATOM 1408 N N . LYS A 1 177 ? 16.999 6.734 9.206 1.00 74.25 177 LYS A N 1
ATOM 1409 C CA . LYS A 1 177 ? 18.214 6.005 8.813 1.00 74.25 177 LYS A CA 1
ATOM 1410 C C . LYS A 1 177 ? 18.597 6.216 7.344 1.00 74.25 177 LYS A C 1
ATOM 1412 O O . LYS A 1 177 ? 19.785 6.225 7.038 1.00 74.25 177 LYS A O 1
ATOM 1417 N N . TYR A 1 178 ? 17.616 6.366 6.455 1.00 68.88 178 TYR A N 1
ATOM 1418 C CA . TYR A 1 178 ? 17.827 6.402 5.000 1.00 68.88 178 TYR A CA 1
ATOM 1419 C C . TYR A 1 178 ? 17.451 7.743 4.339 1.00 68.88 178 TYR A C 1
ATOM 1421 O O . TYR A 1 178 ? 17.494 7.854 3.122 1.00 68.88 178 TYR A O 1
ATOM 1429 N N . ASN A 1 179 ? 17.120 8.775 5.125 1.00 63.22 179 ASN A N 1
ATOM 1430 C CA . ASN A 1 179 ? 16.843 10.147 4.675 1.00 63.22 179 ASN A CA 1
ATOM 1431 C C . ASN A 1 179 ? 15.723 10.289 3.616 1.00 63.22 179 ASN A C 1
ATOM 1433 O O . ASN A 1 179 ? 15.772 11.145 2.732 1.00 63.22 179 ASN A O 1
ATOM 1437 N N . TYR A 1 180 ? 14.666 9.480 3.718 1.00 61.84 180 TYR A N 1
ATOM 1438 C CA . TYR A 1 180 ? 13.481 9.574 2.852 1.00 61.84 180 TYR A CA 1
ATOM 1439 C C . TYR A 1 180 ? 12.531 10.700 3.300 1.00 61.84 180 TYR A C 1
ATOM 1441 O O . TYR A 1 180 ? 11.403 10.453 3.726 1.00 61.84 180 TYR A O 1
ATOM 1449 N N . GLY A 1 181 ? 12.965 11.960 3.207 1.00 43.59 181 GLY A N 1
ATOM 1450 C CA . GLY A 1 181 ? 12.200 13.119 3.699 1.00 43.59 181 GLY A CA 1
ATOM 1451 C C . GLY A 1 181 ? 10.814 13.335 3.059 1.00 43.59 181 GLY A C 1
ATOM 1452 O O . GLY A 1 181 ? 10.001 14.073 3.605 1.00 43.59 181 GLY A O 1
ATOM 1453 N N . TYR A 1 182 ? 10.509 12.687 1.928 1.00 44.31 182 TYR A N 1
ATOM 1454 C CA . TYR A 1 182 ? 9.290 12.933 1.139 1.00 44.31 182 TYR A CA 1
ATOM 1455 C C . TYR A 1 182 ? 8.114 11.972 1.432 1.00 44.31 182 TYR A C 1
ATOM 1457 O O . TYR A 1 182 ? 7.017 12.171 0.916 1.00 44.31 182 TYR A O 1
ATOM 1465 N N . VAL A 1 183 ? 8.304 10.925 2.248 1.00 52.44 183 VAL A N 1
ATOM 1466 C CA . VAL A 1 183 ? 7.350 9.791 2.320 1.00 52.44 183 VAL A CA 1
ATOM 1467 C C . VAL A 1 183 ? 6.528 9.746 3.620 1.00 52.44 183 VAL A C 1
ATOM 1469 O O . VAL A 1 183 ? 5.494 9.092 3.659 1.00 52.44 183 VAL A O 1
ATOM 1472 N N . ALA A 1 184 ? 6.893 10.485 4.673 1.00 54.62 184 ALA A N 1
ATOM 1473 C CA . ALA A 1 184 ? 6.233 10.333 5.978 1.00 54.62 184 ALA A CA 1
ATOM 1474 C C . ALA A 1 184 ? 4.754 10.779 5.994 1.00 54.62 184 ALA A C 1
ATOM 1476 O O . ALA A 1 184 ? 3.878 10.015 6.389 1.00 54.62 184 ALA A O 1
ATOM 1477 N N . ALA A 1 185 ? 4.439 11.993 5.529 1.00 51.44 185 ALA A N 1
ATOM 1478 C CA . ALA A 1 185 ? 3.074 12.526 5.640 1.00 51.44 185 ALA A CA 1
ATOM 1479 C C . ALA A 1 185 ? 2.079 11.886 4.652 1.00 51.44 185 ALA A C 1
ATOM 1481 O O . ALA A 1 185 ? 0.896 11.741 4.961 1.00 51.44 185 ALA A O 1
ATOM 1482 N N . THR A 1 186 ? 2.546 11.499 3.462 1.00 58.53 186 THR A N 1
ATOM 1483 C CA . THR A 1 186 ? 1.721 10.864 2.420 1.00 58.53 186 THR A CA 1
ATOM 1484 C C . THR A 1 186 ? 1.414 9.400 2.733 1.00 58.53 186 THR A C 1
ATOM 1486 O O . THR A 1 186 ? 0.372 8.898 2.315 1.00 58.53 186 THR A O 1
ATOM 1489 N N . TYR A 1 187 ? 2.264 8.744 3.526 1.00 75.38 187 TYR A N 1
ATOM 1490 C CA . TYR A 1 187 ? 2.143 7.328 3.864 1.00 75.38 187 TYR A CA 1
ATOM 1491 C C . TYR A 1 187 ? 1.335 7.054 5.143 1.00 75.38 187 TYR A C 1
ATOM 1493 O O . TYR A 1 187 ? 0.878 5.936 5.349 1.00 75.38 187 TYR A O 1
ATOM 1501 N N . ASN A 1 188 ? 1.066 8.060 5.983 1.00 80.00 188 ASN A N 1
ATOM 1502 C CA . ASN A 1 188 ? 0.292 7.865 7.219 1.00 80.00 188 ASN A CA 1
ATOM 1503 C C . ASN A 1 188 ? -1.104 7.275 6.975 1.00 80.00 188 ASN A C 1
ATOM 1505 O O . ASN A 1 188 ? -1.528 6.365 7.682 1.00 80.00 188 ASN A O 1
ATOM 1509 N N . PHE A 1 189 ? -1.816 7.769 5.957 1.00 84.38 189 PHE A N 1
ATOM 1510 C CA . PHE A 1 189 ? -3.129 7.221 5.617 1.00 84.38 189 PHE A CA 1
ATOM 1511 C C . PHE A 1 189 ? -3.029 5.773 5.131 1.00 84.38 189 PHE A C 1
ATOM 1513 O O . PHE A 1 189 ? -3.857 4.942 5.485 1.00 84.38 189 PHE A O 1
ATOM 1520 N N . GLU A 1 190 ? -1.983 5.462 4.371 1.00 86.12 190 GLU A N 1
ATOM 1521 C CA . GLU A 1 190 ? -1.722 4.101 3.927 1.00 86.12 190 GLU A CA 1
ATOM 1522 C C . GLU A 1 190 ? -1.488 3.176 5.126 1.00 86.12 190 GLU A C 1
ATOM 1524 O O . GLU A 1 190 ? -2.125 2.135 5.207 1.00 86.12 190 GLU A O 1
ATOM 1529 N N . LEU A 1 191 ? -0.674 3.576 6.110 1.00 88.00 191 LEU A N 1
ATOM 1530 C CA . LEU A 1 191 ? -0.441 2.796 7.332 1.00 88.00 191 LEU A CA 1
ATOM 1531 C C . LEU A 1 191 ? -1.730 2.452 8.088 1.00 88.00 191 LEU A C 1
ATOM 1533 O O . LEU A 1 191 ? -1.855 1.339 8.602 1.00 88.00 191 LEU A O 1
ATOM 1537 N N . LEU A 1 192 ? -2.689 3.381 8.133 1.00 90.19 192 LEU A N 1
ATOM 1538 C CA . LEU A 1 192 ? -4.015 3.132 8.704 1.00 90.19 192 LEU A CA 1
ATOM 1539 C C . LEU A 1 192 ? -4.767 2.057 7.912 1.00 90.19 192 LEU A C 1
ATOM 1541 O O . LEU A 1 192 ? -5.290 1.109 8.495 1.00 90.19 192 LEU A O 1
ATOM 1545 N N . VAL A 1 193 ? -4.786 2.179 6.584 1.00 90.12 193 VAL A N 1
ATOM 1546 C CA . VAL A 1 193 ? -5.411 1.202 5.683 1.00 90.12 193 VAL A CA 1
ATOM 1547 C C . VAL A 1 193 ? -4.760 -0.181 5.831 1.00 90.12 193 VAL A C 1
ATOM 1549 O O . VAL A 1 193 ? -5.470 -1.186 5.897 1.00 90.12 193 VAL A O 1
ATOM 1552 N N . GLN A 1 194 ? -3.430 -0.249 5.960 1.00 90.81 194 GLN A N 1
ATOM 1553 C CA . GLN A 1 194 ? -2.704 -1.510 6.162 1.00 90.81 194 GLN A CA 1
ATOM 1554 C C . GLN A 1 194 ? -3.083 -2.171 7.486 1.00 90.81 194 GLN A C 1
ATOM 1556 O O . GLN A 1 194 ? -3.383 -3.363 7.512 1.00 90.81 194 GLN A O 1
ATOM 1561 N N . ALA A 1 195 ? -3.097 -1.396 8.574 1.00 93.19 195 ALA A N 1
ATOM 1562 C CA . ALA A 1 195 ? -3.460 -1.900 9.893 1.00 93.19 195 ALA A CA 1
ATOM 1563 C C . ALA A 1 195 ? -4.913 -2.405 9.922 1.00 93.19 195 ALA A C 1
ATOM 1565 O O . ALA A 1 195 ? -5.179 -3.457 10.495 1.00 93.19 195 ALA A O 1
ATOM 1566 N N . LEU A 1 196 ? -5.849 -1.722 9.249 1.00 93.88 196 LEU A N 1
ATOM 1567 C CA . LEU A 1 196 ? -7.223 -2.216 9.101 1.00 93.88 196 LEU A CA 1
ATOM 1568 C C . LEU A 1 196 ? -7.279 -3.559 8.371 1.00 93.88 196 LEU A C 1
ATOM 1570 O O . LEU A 1 196 ? -7.896 -4.502 8.871 1.00 93.88 196 LEU A O 1
ATOM 1574 N N . PHE A 1 197 ? -6.634 -3.645 7.204 1.00 94.12 197 PHE A N 1
ATOM 1575 C CA . PHE A 1 197 ? -6.645 -4.856 6.384 1.00 94.12 197 PHE A CA 1
ATOM 1576 C C . PHE A 1 197 ? -6.124 -6.066 7.164 1.00 94.12 197 PHE A C 1
ATOM 1578 O O . PHE A 1 197 ? -6.726 -7.139 7.143 1.00 94.12 197 PHE A O 1
ATOM 1585 N N . GLU A 1 198 ? -5.027 -5.875 7.892 1.00 91.38 198 GLU A N 1
ATOM 1586 C CA . GLU A 1 198 ? -4.359 -6.924 8.660 1.00 91.38 198 GLU A CA 1
ATOM 1587 C C . GLU A 1 198 ? -5.145 -7.345 9.911 1.00 91.38 198 GLU A C 1
ATOM 1589 O O . GLU A 1 198 ? -5.057 -8.502 10.313 1.00 91.38 198 GLU A O 1
ATOM 1594 N N . GLN A 1 199 ? -5.978 -6.461 10.471 1.00 94.19 199 GLN A N 1
ATOM 1595 C CA . GLN A 1 199 ? -6.955 -6.804 11.516 1.00 94.19 199 GLN A CA 1
ATOM 1596 C C . GLN A 1 199 ? -8.246 -7.439 10.962 1.00 94.19 199 GLN A C 1
ATOM 1598 O O . GLN A 1 199 ? -9.183 -7.718 11.712 1.00 94.19 199 GLN A O 1
ATOM 1603 N N . GLY A 1 200 ? -8.332 -7.677 9.650 1.00 94.81 200 GLY A N 1
ATOM 1604 C CA . GLY A 1 200 ? -9.504 -8.287 9.018 1.00 94.81 200 GLY A CA 1
ATOM 1605 C C . GLY A 1 200 ? -10.683 -7.328 8.825 1.00 94.81 200 GLY A C 1
ATOM 1606 O O . GLY A 1 200 ? -11.817 -7.780 8.634 1.00 94.81 200 GLY A O 1
ATOM 1607 N N . TYR A 1 201 ? -10.424 -6.019 8.847 1.00 95.81 201 TYR A N 1
ATOM 1608 C CA . TYR A 1 201 ? -11.400 -4.978 8.538 1.00 95.81 201 TYR A CA 1
ATOM 1609 C C . TYR A 1 201 ? -11.286 -4.520 7.086 1.00 95.81 201 TYR A C 1
ATOM 1611 O O . TYR A 1 201 ? -10.225 -4.601 6.471 1.00 95.81 201 TYR A O 1
ATOM 1619 N N . ASN A 1 202 ? -12.398 -4.035 6.534 1.00 93.94 202 ASN A N 1
ATOM 1620 C CA . ASN A 1 202 ? -12.469 -3.541 5.167 1.00 93.94 202 ASN A CA 1
ATOM 1621 C C . ASN A 1 202 ? -11.522 -2.336 4.991 1.00 93.94 202 ASN A C 1
ATOM 1623 O O . ASN A 1 202 ? -11.789 -1.281 5.575 1.00 93.94 202 ASN A O 1
ATOM 1627 N N . PRO A 1 203 ? -10.460 -2.449 4.170 1.00 91.88 203 PRO A N 1
ATOM 1628 C CA . PRO A 1 203 ? -9.492 -1.376 3.991 1.00 91.88 203 PRO A CA 1
ATOM 1629 C C . PRO A 1 203 ? -9.996 -0.243 3.097 1.00 91.88 203 PRO A C 1
ATOM 1631 O O . PRO A 1 203 ? -9.386 0.821 3.108 1.00 91.88 203 PRO A O 1
ATOM 1634 N N . LEU A 1 204 ? -11.085 -0.441 2.338 1.00 89.31 204 LEU A N 1
ATOM 1635 C CA . LEU A 1 204 ? -11.647 0.515 1.373 1.00 89.31 204 LEU A CA 1
ATOM 1636 C C . LEU A 1 204 ? -12.304 1.717 2.079 1.00 89.31 204 LEU A C 1
ATOM 1638 O O . LEU A 1 204 ? -13.509 1.940 1.980 1.00 89.31 204 LEU A O 1
ATOM 1642 N N . GLN A 1 205 ? -11.501 2.478 2.815 1.00 86.50 205 GLN A N 1
ATOM 1643 C CA . GLN A 1 205 ? -11.916 3.597 3.647 1.00 86.50 205 GLN A CA 1
ATOM 1644 C C . GLN A 1 205 ? -11.409 4.917 3.084 1.00 86.50 205 GLN A C 1
ATOM 1646 O O . GLN A 1 205 ? -10.456 4.974 2.309 1.00 86.50 205 GLN A O 1
ATOM 1651 N N . ASN A 1 206 ? -12.051 6.001 3.505 1.00 81.19 206 ASN A N 1
ATOM 1652 C CA . ASN A 1 206 ? -11.596 7.362 3.253 1.00 81.19 206 ASN A CA 1
ATOM 1653 C C . ASN A 1 206 ? -11.274 8.063 4.583 1.00 81.19 206 ASN A C 1
ATOM 1655 O O . ASN A 1 206 ? -11.532 7.533 5.665 1.00 81.19 206 ASN A O 1
ATOM 1659 N N . VAL A 1 207 ? -10.723 9.275 4.499 1.00 81.81 207 VAL A N 1
ATOM 1660 C CA . VAL A 1 207 ? -10.333 10.066 5.679 1.00 81.81 207 VAL A CA 1
ATOM 1661 C C . VAL A 1 207 ? -11.497 10.266 6.654 1.00 81.81 207 VAL A C 1
ATOM 1663 O O . VAL A 1 207 ? -11.312 10.092 7.852 1.00 81.81 207 VAL A O 1
ATOM 1666 N N . ARG A 1 208 ? -12.710 10.540 6.159 1.00 83.19 208 ARG A N 1
ATOM 1667 C CA . ARG A 1 208 ? -13.887 10.788 7.005 1.00 83.19 208 ARG A CA 1
ATOM 1668 C C . ARG A 1 208 ? -14.288 9.554 7.813 1.00 83.19 208 ARG A C 1
ATOM 1670 O O . ARG A 1 208 ? -14.650 9.689 8.984 1.00 83.19 208 ARG A O 1
ATOM 1677 N N . THR A 1 209 ? -14.235 8.364 7.215 1.00 83.19 209 THR A N 1
ATOM 1678 C CA . THR A 1 209 ? -14.534 7.127 7.950 1.00 83.19 209 THR A CA 1
ATOM 1679 C C . THR A 1 209 ? -13.493 6.881 9.036 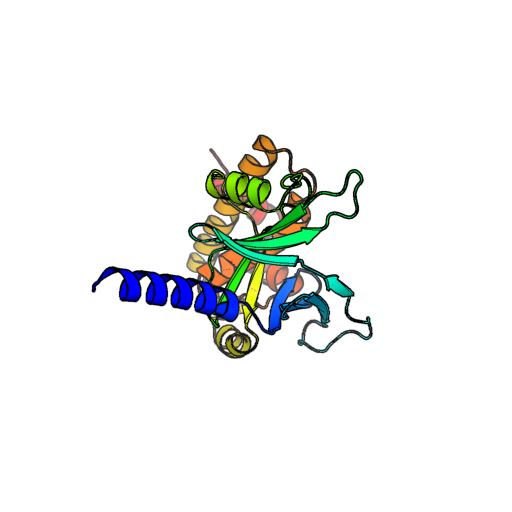1.00 83.19 209 THR A C 1
ATOM 1681 O O . THR A 1 209 ? -13.857 6.595 10.175 1.00 83.19 209 THR A O 1
ATOM 1684 N N . MET A 1 210 ? -12.209 7.086 8.724 1.00 87.44 210 MET A N 1
ATOM 1685 C CA . MET A 1 210 ? -11.139 6.954 9.715 1.00 87.44 210 MET A CA 1
ATOM 1686 C C . MET A 1 210 ? -11.301 7.950 10.865 1.00 87.44 210 MET A C 1
ATOM 1688 O O . MET A 1 210 ? -11.254 7.551 12.023 1.00 87.44 210 MET A O 1
ATOM 1692 N N . GLU A 1 211 ? -11.567 9.225 10.578 1.00 86.56 211 GLU A N 1
ATOM 1693 C CA . GLU A 1 211 ? -11.828 10.243 11.606 1.00 86.56 211 GLU A CA 1
ATOM 1694 C C . GLU A 1 211 ? -13.017 9.877 12.499 1.00 86.56 211 GLU A C 1
ATOM 1696 O O . GLU A 1 211 ? -12.961 10.059 13.713 1.00 86.56 211 GLU A O 1
ATOM 1701 N N . THR A 1 212 ? -14.090 9.342 11.912 1.00 88.44 212 THR A N 1
ATOM 1702 C CA . THR A 1 212 ? -15.279 8.910 12.661 1.00 88.44 212 THR A CA 1
ATOM 1703 C C . THR A 1 212 ? -14.952 7.731 13.574 1.00 88.44 212 THR A C 1
ATOM 1705 O O . THR A 1 212 ? -15.373 7.720 14.730 1.00 88.44 212 THR A O 1
ATOM 1708 N N . LEU A 1 213 ? -14.161 6.769 13.086 1.00 90.31 213 LEU A N 1
ATOM 1709 C CA . LEU A 1 213 ? -13.672 5.647 13.882 1.00 90.31 213 LEU A CA 1
ATOM 1710 C C . LEU A 1 213 ? -12.865 6.139 15.088 1.00 90.31 213 LEU A C 1
ATOM 1712 O O . LEU A 1 213 ? -13.158 5.740 16.211 1.00 90.31 213 LEU A O 1
ATOM 1716 N N . PHE A 1 214 ? -11.897 7.036 14.869 1.00 90.06 214 PHE A N 1
ATOM 1717 C CA . PHE A 1 214 ? -11.078 7.600 15.944 1.00 90.06 214 PHE A CA 1
ATOM 1718 C C . PHE A 1 214 ? -11.932 8.333 16.979 1.00 90.06 214 PHE A C 1
ATOM 1720 O O . PHE A 1 214 ? -11.875 7.971 18.151 1.00 90.06 214 PHE A O 1
ATOM 1727 N N . LYS A 1 215 ? -12.802 9.255 16.539 1.00 89.06 215 LYS A N 1
ATOM 1728 C CA . LYS A 1 215 ? -13.710 10.022 17.412 1.00 89.06 215 LYS A CA 1
ATOM 1729 C C . LYS A 1 215 ? -14.601 9.148 18.288 1.00 89.06 215 LYS A C 1
ATOM 1731 O O . LYS A 1 215 ? -15.002 9.561 19.369 1.00 89.06 215 LYS A O 1
ATOM 1736 N N . ARG A 1 216 ? -14.945 7.947 17.820 1.00 92.12 216 ARG A N 1
ATOM 1737 C CA . ARG A 1 216 ? -15.791 7.018 18.571 1.00 92.12 216 ARG A CA 1
ATOM 1738 C C . ARG A 1 216 ? -15.094 6.430 19.795 1.00 92.12 216 ARG A C 1
ATOM 1740 O O . ARG A 1 216 ? -15.767 6.052 20.749 1.00 92.12 216 ARG A O 1
ATOM 1747 N N . PHE A 1 217 ? -13.774 6.291 19.743 1.00 90.88 217 PHE A N 1
ATOM 1748 C CA . PHE A 1 217 ? -12.997 5.638 20.794 1.00 90.88 217 PHE A CA 1
ATOM 1749 C C . PHE A 1 217 ? -12.144 6.606 21.606 1.00 90.88 217 PHE A C 1
ATOM 1751 O O . PHE A 1 217 ? -11.855 6.302 22.762 1.00 90.88 217 PHE A O 1
ATOM 1758 N N . TYR A 1 218 ? -11.754 7.734 21.014 1.00 86.25 218 TYR A N 1
ATOM 1759 C CA . TYR A 1 218 ? -10.920 8.755 21.629 1.00 86.25 218 TYR A CA 1
ATOM 1760 C C . TYR A 1 218 ? -11.253 10.140 21.061 1.00 86.25 218 TYR A C 1
ATOM 1762 O O . TYR A 1 218 ? -11.510 10.291 19.867 1.00 86.25 218 TYR A O 1
ATOM 1770 N N . ASP A 1 219 ? -11.211 11.162 21.911 1.00 83.50 219 ASP A N 1
ATOM 1771 C CA . ASP A 1 219 ? -11.060 12.541 21.454 1.00 83.50 219 ASP A CA 1
ATOM 1772 C C . ASP A 1 219 ? -9.610 12.793 20.992 1.00 83.50 219 ASP A C 1
ATOM 1774 O O . ASP A 1 219 ? -8.762 11.897 21.013 1.00 83.50 219 ASP A O 1
ATOM 1778 N N . GLU A 1 220 ? -9.320 14.004 20.514 1.00 75.81 220 GLU A N 1
ATOM 1779 C CA . GLU A 1 220 ? -7.992 14.340 19.984 1.00 75.81 220 GLU A CA 1
ATOM 1780 C C . GLU A 1 220 ? -6.889 14.156 21.041 1.00 75.81 220 GLU A C 1
ATOM 1782 O O . GLU A 1 220 ? -5.881 13.499 20.775 1.00 75.81 220 GLU A O 1
ATOM 1787 N N . GLN A 1 221 ? -7.133 14.641 22.261 1.00 79.69 221 GLN A N 1
ATOM 1788 C CA . GLN A 1 221 ? -6.215 14.525 23.395 1.00 79.69 221 GLN A CA 1
ATOM 1789 C C . GLN A 1 221 ? -5.981 13.056 23.788 1.00 79.69 221 GLN A C 1
ATOM 1791 O O . GLN A 1 221 ? -4.842 12.604 23.905 1.00 79.69 221 GLN A O 1
ATOM 1796 N N . GLY A 1 222 ? -7.055 12.279 23.942 1.00 83.56 222 GLY A N 1
ATOM 1797 C CA . GLY A 1 222 ? -6.988 10.874 24.323 1.00 83.56 222 GLY A CA 1
ATOM 1798 C C . GLY A 1 222 ? -6.312 10.005 23.265 1.00 83.56 222 GLY A C 1
ATOM 1799 O O . GLY A 1 222 ? -5.605 9.057 23.613 1.00 83.56 222 GLY A O 1
ATOM 1800 N N . LEU A 1 223 ? -6.476 10.331 21.979 1.00 85.69 223 LEU A N 1
ATOM 1801 C CA . LEU A 1 223 ? -5.786 9.634 20.897 1.00 85.69 223 LEU A CA 1
ATOM 1802 C C . LEU A 1 223 ? -4.284 9.924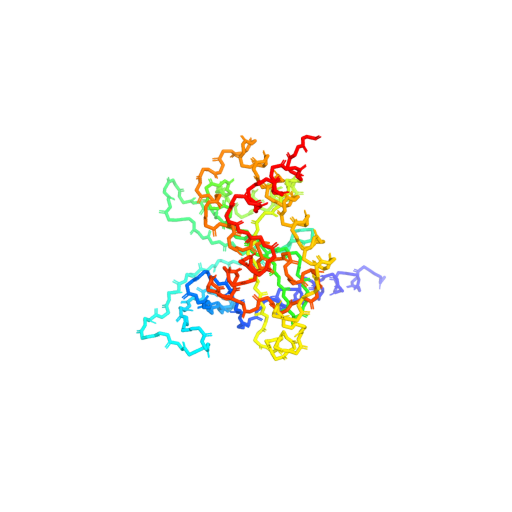 20.925 1.00 85.69 223 LEU A C 1
ATOM 1804 O O . LEU A 1 223 ? -3.484 8.998 20.783 1.00 85.69 223 LEU A O 1
ATOM 1808 N N . GLU A 1 224 ? -3.900 11.187 21.118 1.00 85.69 224 GLU A N 1
ATOM 1809 C CA . GLU A 1 224 ? -2.497 11.584 21.222 1.00 85.69 224 GLU A CA 1
ATOM 1810 C C . GLU A 1 224 ? -1.807 10.859 22.385 1.00 85.69 224 GLU A C 1
ATOM 1812 O O . GLU A 1 224 ? -0.739 10.269 22.202 1.00 85.69 224 GLU A O 1
ATOM 1817 N N . ASP A 1 225 ? -2.443 10.817 23.556 1.00 88.69 225 ASP A N 1
ATOM 1818 C CA . ASP A 1 225 ? -1.918 10.117 24.730 1.00 88.69 225 ASP A CA 1
ATOM 1819 C C . ASP A 1 225 ? -1.827 8.601 24.504 1.00 88.69 225 ASP A C 1
ATOM 1821 O O . ASP A 1 225 ? -0.813 7.971 24.828 1.00 88.69 225 ASP A O 1
ATOM 1825 N N . ALA A 1 226 ? -2.847 8.006 23.879 1.00 86.94 226 ALA A N 1
ATOM 1826 C CA . ALA A 1 226 ? -2.868 6.587 23.539 1.00 86.94 226 ALA A CA 1
ATOM 1827 C C . ALA A 1 226 ? -1.773 6.201 22.528 1.00 86.94 226 ALA A C 1
ATOM 1829 O O . ALA A 1 226 ? -1.189 5.116 22.647 1.00 86.94 226 ALA A O 1
ATOM 1830 N N . LEU A 1 227 ? -1.490 7.067 21.549 1.00 86.62 227 LEU A N 1
ATOM 1831 C CA . LEU A 1 227 ? -0.403 6.894 20.585 1.00 86.62 227 LEU A CA 1
ATOM 1832 C C . LEU A 1 227 ? 0.958 7.067 21.261 1.00 86.62 227 LEU A C 1
ATOM 1834 O O . LEU A 1 227 ? 1.810 6.188 21.136 1.00 86.62 227 LEU A O 1
ATOM 1838 N N . LYS A 1 228 ? 1.151 8.133 22.049 1.00 87.75 228 LYS A N 1
ATOM 1839 C CA . LYS A 1 228 ? 2.385 8.366 22.818 1.00 87.75 228 LYS A 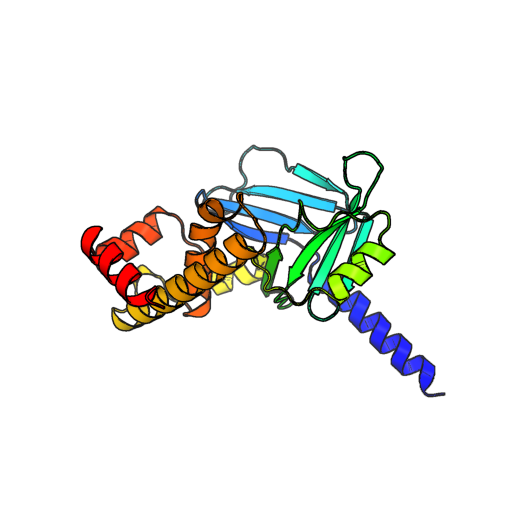CA 1
ATOM 1840 C C . LYS A 1 228 ? 2.722 7.185 23.716 1.00 87.75 228 LYS A C 1
ATOM 1842 O O . LYS A 1 228 ? 3.872 6.761 23.751 1.00 87.75 228 LYS A O 1
ATOM 1847 N N . ALA A 1 229 ? 1.733 6.629 24.418 1.00 89.56 229 ALA A N 1
ATOM 1848 C CA . ALA A 1 229 ? 1.924 5.470 25.285 1.00 89.56 229 ALA A CA 1
ATOM 1849 C C . ALA A 1 229 ? 2.458 4.241 24.529 1.00 89.56 229 ALA A C 1
ATOM 1851 O O . ALA A 1 229 ? 3.301 3.525 25.063 1.00 89.56 229 ALA A O 1
ATOM 1852 N N . ARG A 1 230 ? 2.008 4.026 23.286 1.00 88.50 230 ARG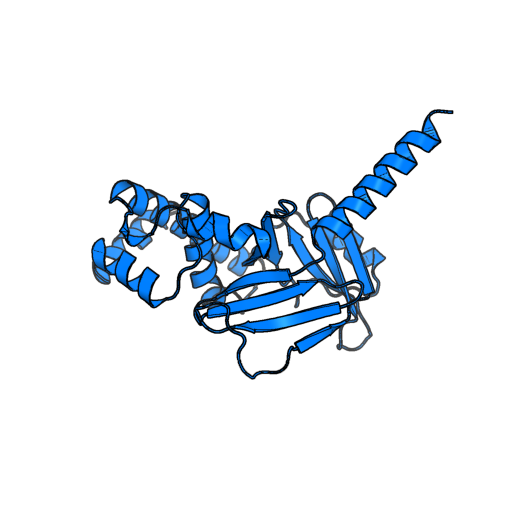 A N 1
ATOM 1853 C CA . ARG A 1 230 ? 2.407 2.893 22.431 1.00 88.50 230 ARG A CA 1
ATOM 1854 C C . ARG A 1 230 ? 3.709 3.125 21.669 1.00 88.50 230 ARG A C 1
ATOM 1856 O O . ARG A 1 230 ? 4.367 2.168 21.286 1.00 88.50 230 ARG A O 1
ATOM 1863 N N . MET A 1 231 ? 4.078 4.382 21.447 1.00 82.94 231 MET A N 1
ATOM 1864 C CA . MET A 1 231 ? 5.307 4.758 20.745 1.00 82.94 231 MET A CA 1
ATOM 1865 C C . MET A 1 231 ? 6.530 4.870 21.666 1.00 82.94 231 MET A C 1
ATOM 1867 O O . MET A 1 231 ? 7.622 5.170 21.178 1.00 82.94 231 MET A O 1
ATOM 1871 N N . LYS A 1 232 ? 6.380 4.639 22.980 1.00 79.94 232 LYS A N 1
ATOM 1872 C CA . LYS A 1 232 ? 7.523 4.594 23.903 1.00 79.94 232 LYS A CA 1
ATOM 1873 C C . LYS A 1 232 ? 8.529 3.508 23.461 1.00 79.94 232 LYS A C 1
ATOM 1875 O O . LYS A 1 232 ? 8.112 2.503 22.878 1.00 79.94 232 LYS A O 1
ATOM 1880 N N . PRO A 1 233 ? 9.841 3.754 23.640 1.00 61.06 233 PRO A N 1
ATOM 1881 C CA . PRO A 1 233 ? 10.889 2.841 23.203 1.00 61.06 233 PRO A CA 1
ATOM 1882 C C . PRO A 1 233 ? 10.706 1.427 23.741 1.00 61.06 233 PRO A C 1
ATOM 1884 O O . PRO A 1 233 ? 10.429 1.289 24.954 1.00 61.06 233 PRO A O 1
#